Protein AF-A0A1F6W122-F1 (afdb_monomer)

Secondary structure (DSSP, 8-state):
-PPP----PPP-----------HHHHHHHHHHHHHHHHHHHHHHHHHHHHHHHHHHHHHHHHHHHHHHHHHHHHHHHHSSS-SSSTT--SEEEETTEEEE-EEETTEEEEEEEEESTTS-EEEEEEEEEE--SSTT--EEEEEEEEESS--TTS----TT--EEEEEEEE----BTTSGGGT-EEEES---SSS--GGGGSSS-TT-SSTTSTTS-EE-S---SS--EEEEEEEEEEEEEEEEEEE---TTTTS-----TT-B-SSSSEEEEEEEEE-SSSEEEEEEEEE-S--BSEEEEEEEEEEEEEEEEEEEEETTSS--EESEEEEE-

Radius of gyration: 41.48 Å; Cα contacts (8 Å, |Δi|>4): 767; chains: 1; bounding box: 132×43×136 Å

pLDDT: mean 89.75, std 11.58, range [40.78, 98.62]

Structure (mmCIF, N/CA/C/O backbone):
data_AF-A0A1F6W122-F1
#
_entry.id   AF-A0A1F6W122-F1
#
loop_
_atom_site.group_PDB
_atom_site.id
_atom_site.type_symbol
_atom_site.label_atom_id
_atom_site.label_alt_id
_atom_site.label_comp_id
_atom_site.label_asym_id
_atom_site.label_entity_id
_atom_site.label_seq_id
_atom_site.pdbx_PDB_ins_code
_atom_site.Cartn_x
_atom_site.Cartn_y
_atom_site.Cartn_z
_atom_site.occupancy
_atom_site.B_iso_or_equiv
_atom_site.auth_seq_id
_atom_site.auth_comp_id
_atom_site.auth_asym_id
_atom_site.auth_atom_id
_atom_site.pdbx_PDB_model_num
ATOM 1 N N . MET A 1 1 ? -105.677 -24.241 100.451 1.00 47.62 1 MET A N 1
ATOM 2 C CA . MET A 1 1 ? -105.028 -25.015 99.371 1.00 47.62 1 MET A CA 1
ATOM 3 C C . MET A 1 1 ? -103.928 -24.137 98.795 1.00 47.62 1 MET A C 1
ATOM 5 O O . MET A 1 1 ? -104.219 -23.081 98.250 1.00 47.62 1 MET A O 1
ATOM 9 N N . THR A 1 2 ? -102.678 -24.466 99.097 1.00 40.78 2 THR A N 1
ATOM 10 C CA . THR A 1 2 ? -101.510 -23.583 98.971 1.00 40.78 2 THR A CA 1
ATOM 11 C C . THR A 1 2 ? -101.030 -23.551 97.518 1.00 40.78 2 THR A C 1
ATOM 13 O O . THR A 1 2 ? -100.633 -24.585 96.989 1.00 40.78 2 THR A O 1
ATOM 16 N N . MET A 1 3 ? -101.088 -22.393 96.852 1.00 46.81 3 MET A N 1
ATOM 17 C CA . MET A 1 3 ? -100.563 -22.244 95.488 1.00 46.81 3 MET A CA 1
ATOM 18 C C . MET A 1 3 ? -99.035 -22.134 95.511 1.00 46.81 3 MET A C 1
ATOM 20 O O . MET A 1 3 ? -98.476 -21.177 96.046 1.00 46.81 3 MET A O 1
ATOM 24 N N . ILE A 1 4 ? -98.367 -23.110 94.898 1.00 51.72 4 ILE A N 1
ATOM 25 C CA . ILE A 1 4 ? -96.928 -23.092 94.626 1.00 51.72 4 ILE A CA 1
ATOM 26 C C . ILE A 1 4 ? -96.680 -22.173 93.426 1.00 51.72 4 ILE A C 1
ATOM 28 O O . ILE A 1 4 ? -97.220 -22.387 92.342 1.00 51.72 4 ILE A O 1
ATOM 32 N N . LYS A 1 5 ? -95.849 -21.146 93.616 1.00 57.91 5 LYS A N 1
ATOM 33 C CA . LYS A 1 5 ? -95.445 -20.209 92.562 1.00 57.91 5 LYS A CA 1
A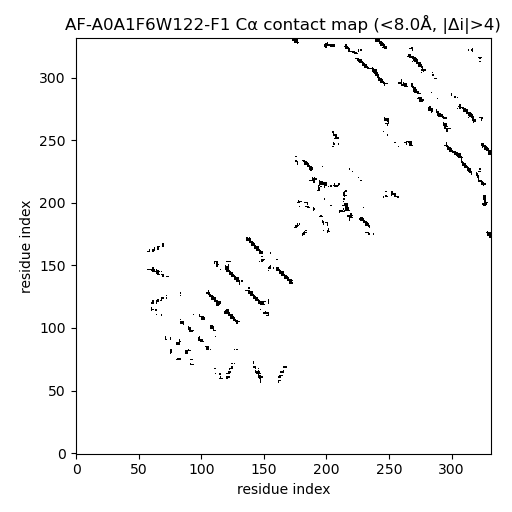TOM 34 C C . LYS A 1 5 ? -94.137 -20.704 91.937 1.00 57.91 5 LYS A C 1
ATOM 36 O O . LYS A 1 5 ? -93.088 -20.628 92.570 1.00 57.91 5 LYS A O 1
ATOM 41 N N . ILE A 1 6 ? -94.192 -21.217 90.709 1.00 61.56 6 ILE A N 1
ATOM 42 C CA . ILE A 1 6 ? -92.999 -21.621 89.948 1.00 61.56 6 ILE A CA 1
ATOM 43 C C . ILE A 1 6 ? -92.514 -20.413 89.139 1.00 61.56 6 ILE A C 1
ATOM 45 O O . ILE A 1 6 ? -93.217 -19.933 88.254 1.00 61.56 6 ILE A O 1
ATOM 49 N N . ASN A 1 7 ? -91.313 -19.916 89.442 1.00 58.38 7 ASN A N 1
ATOM 50 C CA . ASN A 1 7 ? -90.634 -18.892 88.644 1.00 58.38 7 ASN A CA 1
ATOM 51 C C . ASN A 1 7 ? -89.695 -19.573 87.642 1.00 58.38 7 ASN A C 1
ATOM 53 O O . ASN A 1 7 ? -88.673 -20.137 88.027 1.00 58.38 7 ASN A O 1
ATOM 57 N N . LEU A 1 8 ? -90.034 -19.508 86.355 1.00 61.16 8 LEU A N 1
ATOM 58 C CA . LEU A 1 8 ? -89.174 -19.979 85.269 1.00 61.16 8 LEU A CA 1
ATOM 59 C C . LEU A 1 8 ? -88.152 -18.892 84.918 1.00 61.16 8 LEU A C 1
ATOM 61 O O . LEU A 1 8 ? -88.518 -17.825 84.425 1.00 61.16 8 LEU A O 1
ATOM 65 N N . GLN A 1 9 ? -86.864 -19.162 85.139 1.00 60.91 9 GLN A N 1
ATOM 66 C CA . GLN A 1 9 ? -85.797 -18.311 84.612 1.00 60.91 9 GLN A CA 1
ATOM 67 C C . GLN A 1 9 ? -85.554 -18.639 83.134 1.00 60.91 9 GLN A C 1
ATOM 69 O O . GLN A 1 9 ? -85.310 -19.788 82.773 1.00 60.91 9 GLN A O 1
ATOM 74 N N . LYS A 1 10 ? -85.627 -17.626 82.262 1.00 60.06 10 LYS A N 1
ATOM 75 C CA . LYS A 1 10 ? -85.253 -17.771 80.849 1.00 60.06 10 LYS A CA 1
ATOM 76 C C . LYS A 1 10 ? -83.733 -17.919 80.742 1.00 60.06 10 LYS A C 1
ATOM 78 O O . LYS A 1 10 ? -83.004 -17.000 81.110 1.00 60.06 10 LYS A O 1
ATOM 83 N N . ASN A 1 11 ? -83.262 -19.032 80.182 1.00 60.88 11 ASN A N 1
ATOM 84 C CA . ASN A 1 11 ? -81.859 -19.180 79.793 1.00 60.88 11 ASN A CA 1
ATOM 85 C C . ASN A 1 11 ? -81.498 -18.146 78.716 1.00 60.88 11 ASN A C 1
ATOM 87 O O . ASN A 1 11 ? -82.188 -18.027 77.701 1.00 60.88 11 ASN A O 1
ATOM 91 N N . LYS A 1 12 ? -80.401 -17.408 78.923 1.00 60.66 12 LYS A N 1
ATOM 92 C CA . LYS A 1 12 ? -79.804 -16.562 77.883 1.00 60.66 12 LYS A CA 1
ATOM 93 C C . LYS A 1 12 ? -79.212 -17.462 76.799 1.00 60.66 12 LYS A C 1
ATOM 95 O O . LYS A 1 12 ? -78.244 -18.176 77.044 1.00 60.66 12 LYS A O 1
ATOM 100 N N . VAL A 1 13 ? -79.780 -17.404 75.598 1.00 61.00 13 VAL A N 1
ATOM 101 C CA . VAL A 1 13 ? -79.160 -17.959 74.391 1.00 61.00 13 VAL A CA 1
ATOM 102 C C . VAL A 1 13 ? -78.079 -16.978 73.945 1.00 61.00 13 VAL A C 1
ATOM 104 O O . VAL A 1 13 ? -78.383 -15.858 73.537 1.00 61.00 13 VAL A O 1
ATOM 107 N N . TYR A 1 14 ? -76.813 -17.376 74.058 1.00 61.06 14 TYR A N 1
ATOM 108 C CA . TYR A 1 14 ? -75.701 -16.635 73.468 1.00 61.06 14 TYR A CA 1
ATOM 109 C C . TYR A 1 14 ? -75.660 -16.953 71.967 1.00 61.06 14 TYR A C 1
ATOM 111 O O . TYR A 1 14 ? -75.586 -18.134 71.617 1.00 61.06 14 TYR A O 1
ATOM 119 N N . PRO A 1 15 ? -75.734 -15.957 71.065 1.00 58.06 15 PRO A N 1
ATOM 120 C CA . PRO A 1 15 ? -75.651 -16.223 69.637 1.00 58.06 15 PRO A CA 1
ATOM 121 C C . PRO A 1 15 ? -74.268 -16.794 69.321 1.00 58.06 15 PRO A C 1
ATOM 123 O O . PRO A 1 15 ? -73.243 -16.170 69.605 1.00 58.06 15 PRO A O 1
ATOM 126 N N . ASN A 1 16 ? -74.248 -17.997 68.749 1.00 57.47 16 ASN A N 1
ATOM 127 C CA . ASN A 1 16 ? -73.029 -18.618 68.261 1.00 57.47 16 ASN A CA 1
ATOM 128 C C . ASN A 1 16 ? -72.487 -17.743 67.123 1.00 57.47 16 ASN A C 1
ATOM 130 O O . ASN A 1 16 ? -73.129 -17.588 66.083 1.00 57.47 16 ASN A O 1
ATOM 134 N N . ARG A 1 17 ? -71.343 -17.095 67.352 1.00 58.94 17 ARG A N 1
ATOM 135 C CA . ARG A 1 17 ? -70.679 -16.261 66.349 1.00 58.94 17 ARG A CA 1
ATOM 136 C C . ARG A 1 17 ? -70.110 -17.222 65.307 1.00 58.94 17 ARG A C 1
ATOM 138 O O . ARG A 1 17 ? -69.019 -17.746 65.499 1.00 58.94 17 ARG A O 1
ATOM 145 N N . GLU A 1 18 ? -70.861 -17.500 64.239 1.00 59.69 18 GLU A N 1
ATOM 146 C CA . GLU A 1 18 ? -70.343 -18.290 63.120 1.00 59.69 18 GLU A CA 1
ATOM 147 C C . GLU A 1 18 ? -69.013 -17.681 62.659 1.00 59.69 18 GLU A C 1
ATOM 149 O O . GLU A 1 18 ? -68.948 -16.532 62.210 1.00 59.69 18 GLU A O 1
ATOM 154 N N . ALA A 1 19 ? -67.934 -18.447 62.804 1.00 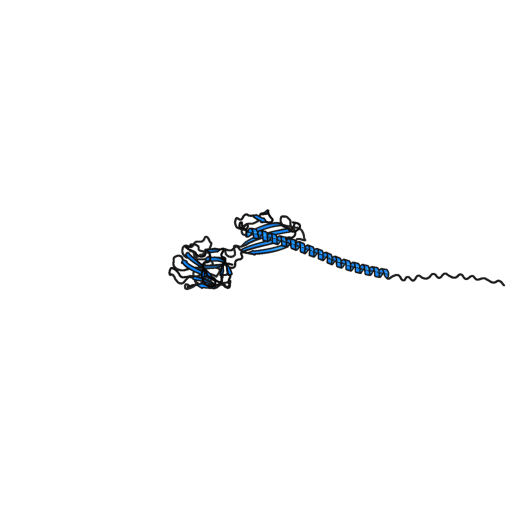60.72 19 ALA A N 1
ATOM 155 C CA . ALA A 1 19 ? -66.591 -18.060 62.410 1.00 60.72 19 ALA A CA 1
ATOM 156 C C . ALA A 1 19 ? -66.459 -18.079 60.876 1.00 60.72 19 ALA A C 1
ATOM 158 O O . ALA A 1 19 ? -65.797 -18.933 60.298 1.00 60.72 19 ALA A O 1
ATOM 159 N N . ARG A 1 20 ? -67.095 -17.127 60.184 1.00 62.31 20 ARG A N 1
ATOM 160 C CA . ARG A 1 20 ? -66.932 -16.913 58.737 1.00 62.31 20 ARG A CA 1
ATOM 161 C C . ARG A 1 20 ? -65.898 -15.828 58.449 1.00 62.31 20 ARG A C 1
ATOM 163 O O . ARG A 1 20 ? -66.253 -14.761 57.958 1.00 62.31 20 ARG A O 1
ATOM 170 N N . ARG A 1 21 ? -64.621 -16.057 58.771 1.00 61.94 21 ARG A N 1
ATOM 171 C CA . ARG A 1 21 ? -63.506 -15.161 58.385 1.00 61.94 21 ARG A CA 1
ATOM 172 C C . ARG A 1 21 ? -62.201 -15.948 58.212 1.00 61.94 21 ARG A C 1
ATOM 174 O O . ARG A 1 21 ? -61.373 -15.958 59.111 1.00 61.94 21 ARG A O 1
ATOM 181 N N . GLY A 1 22 ? -62.034 -16.615 57.064 1.00 67.31 22 GLY A N 1
ATOM 182 C CA . GLY A 1 22 ? -60.819 -17.388 56.742 1.00 67.31 22 GLY A CA 1
ATOM 183 C C . GLY A 1 22 ? -60.174 -17.103 55.376 1.00 67.31 22 GLY A C 1
ATOM 184 O O . GLY A 1 22 ? -59.020 -17.456 55.176 1.00 67.31 22 GLY A O 1
ATOM 185 N N . PHE A 1 23 ? -60.861 -16.440 54.436 1.00 78.25 23 PHE A N 1
ATOM 186 C CA . PHE A 1 23 ? -60.352 -16.283 53.059 1.00 78.25 23 PHE A CA 1
ATOM 187 C C . PHE A 1 23 ? -59.431 -15.065 52.852 1.00 78.25 23 PHE A C 1
ATOM 189 O O . PHE A 1 23 ? -58.627 -15.051 51.924 1.00 78.25 23 PHE A O 1
ATOM 196 N N . VAL A 1 24 ? -59.526 -14.049 53.720 1.00 86.19 24 VAL A N 1
ATOM 197 C CA . VAL A 1 24 ? -58.774 -12.783 53.592 1.00 86.19 24 VAL A CA 1
ATOM 198 C C . VAL A 1 24 ? -57.264 -13.021 53.634 1.00 86.19 24 VAL A C 1
ATOM 200 O O . VAL A 1 24 ? -56.521 -12.402 52.879 1.00 86.19 24 VAL A O 1
ATOM 203 N N . LEU A 1 25 ? -56.815 -13.956 54.474 1.00 86.00 25 LEU A N 1
ATOM 204 C CA . LEU A 1 25 ? -55.399 -14.285 54.622 1.00 86.00 25 LEU A CA 1
ATOM 205 C C . LEU A 1 25 ? -54.845 -14.972 53.365 1.00 86.00 25 LEU A C 1
ATOM 207 O O . LEU A 1 25 ? -53.744 -14.656 52.931 1.00 86.00 25 LEU A O 1
ATOM 211 N N . LEU A 1 26 ? -55.635 -15.844 52.731 1.00 86.69 26 LEU A N 1
ATOM 212 C CA . LEU A 1 26 ? -55.240 -16.529 51.500 1.00 86.69 26 LEU A CA 1
ATOM 213 C C . LEU A 1 26 ? -55.146 -15.544 50.325 1.00 86.69 26 LEU A C 1
ATOM 215 O O . LEU A 1 26 ? -54.156 -15.554 49.600 1.00 86.69 26 LEU A O 1
ATOM 219 N N . PHE A 1 27 ? -56.110 -14.626 50.200 1.00 90.62 27 PHE A N 1
ATOM 220 C CA . PHE A 1 27 ? -56.084 -13.583 49.171 1.00 90.62 27 PHE A CA 1
ATOM 221 C C . PHE A 1 27 ? -54.903 -12.618 49.351 1.00 90.62 27 PHE A C 1
ATOM 223 O O . PHE A 1 27 ? -54.193 -12.322 48.389 1.00 90.62 27 PHE A O 1
ATOM 230 N N . ALA A 1 28 ? -54.635 -12.193 50.592 1.00 92.31 28 ALA A N 1
ATOM 231 C CA . ALA A 1 28 ? -53.489 -11.347 50.912 1.00 92.31 28 ALA A CA 1
ATOM 232 C C . ALA A 1 28 ? -52.164 -12.012 50.506 1.00 92.31 28 ALA A C 1
ATOM 234 O O . ALA A 1 28 ? -51.359 -11.390 49.819 1.00 92.31 28 ALA A O 1
ATOM 235 N N . VAL A 1 29 ? -51.975 -13.294 50.839 1.00 93.81 29 VAL A N 1
ATOM 236 C CA . VAL A 1 29 ? -50.763 -14.043 50.469 1.00 93.81 29 VAL A CA 1
ATOM 237 C C . VAL A 1 29 ? -50.624 -14.179 48.951 1.00 93.81 29 VAL A C 1
ATOM 239 O O . VAL A 1 29 ? -49.528 -13.980 48.429 1.00 93.81 29 VAL A O 1
ATOM 242 N N . THR A 1 30 ? -51.713 -14.458 48.224 1.00 96.00 30 THR A N 1
ATOM 243 C CA . THR A 1 30 ? -51.661 -14.567 46.754 1.00 96.00 30 THR A CA 1
ATOM 244 C C . THR A 1 30 ? -51.347 -13.241 46.068 1.00 96.00 30 THR A C 1
ATOM 246 O O . THR A 1 30 ? -50.593 -13.212 45.102 1.00 96.00 30 THR A O 1
ATOM 249 N N . ILE A 1 31 ? -51.877 -12.124 46.572 1.00 96.50 31 ILE A N 1
ATOM 250 C CA . ILE A 1 31 ? -51.563 -10.809 46.009 1.00 96.50 31 ILE A CA 1
ATOM 251 C C . ILE A 1 31 ? -50.109 -10.449 46.300 1.00 96.50 31 ILE A C 1
ATOM 253 O O . ILE A 1 31 ? -49.399 -10.015 45.396 1.00 96.50 31 ILE A O 1
ATOM 257 N N . SER A 1 32 ? -49.639 -10.668 47.530 1.00 96.88 32 SER A N 1
ATOM 258 C CA . SER A 1 32 ? -48.244 -10.411 47.884 1.00 96.88 32 SER A CA 1
ATOM 259 C C . SER A 1 32 ? -47.272 -11.246 47.047 1.00 96.88 32 SER A C 1
ATOM 261 O O . SER A 1 32 ? -46.245 -10.715 46.627 1.00 96.88 32 SER A O 1
ATOM 263 N N . SER A 1 33 ? -47.589 -12.512 46.747 1.00 97.38 33 SER A N 1
ATOM 264 C CA . SER A 1 33 ? -46.725 -13.352 45.908 1.00 97.38 33 SER A CA 1
ATOM 265 C C . SER A 1 33 ? -46.701 -12.903 44.445 1.00 97.38 33 SER A C 1
ATOM 267 O O . SER A 1 33 ? -45.626 -12.859 43.849 1.00 97.38 33 SER A O 1
ATOM 269 N N . ILE A 1 34 ? -47.846 -12.502 43.878 1.00 97.25 34 ILE A N 1
ATOM 270 C CA . ILE A 1 34 ? -47.922 -11.963 42.509 1.00 97.25 34 ILE A CA 1
ATOM 271 C C . ILE A 1 34 ? -47.144 -10.647 42.409 1.00 97.25 34 ILE A C 1
ATOM 273 O O . ILE A 1 34 ? -46.343 -10.476 41.492 1.00 97.25 34 ILE A O 1
ATOM 277 N N . ILE A 1 35 ? -47.332 -9.735 43.367 1.00 97.75 35 ILE A N 1
ATOM 278 C CA . ILE A 1 35 ? -46.613 -8.453 43.393 1.00 97.75 35 ILE A CA 1
ATOM 279 C C . ILE A 1 35 ? -45.106 -8.688 43.508 1.00 97.75 35 ILE A C 1
ATOM 281 O O . ILE A 1 35 ? -44.338 -8.059 42.781 1.00 97.75 35 ILE A O 1
ATOM 285 N N . LEU A 1 36 ? -44.672 -9.614 44.368 1.00 97.69 36 LEU A N 1
ATOM 286 C CA . LEU A 1 36 ? -43.259 -9.964 44.496 1.00 97.69 36 LEU A CA 1
ATOM 287 C C . LEU A 1 36 ? -42.698 -10.532 43.185 1.00 97.69 36 LEU A C 1
ATOM 289 O O . LEU A 1 36 ? -41.631 -10.106 42.753 1.00 97.69 36 LEU A O 1
ATOM 293 N N . ALA A 1 37 ? -43.424 -11.438 42.523 1.00 97.50 37 ALA A N 1
ATOM 294 C CA . ALA A 1 37 ? -42.998 -12.016 41.250 1.00 97.50 37 ALA A CA 1
ATOM 295 C C . ALA A 1 37 ? -42.851 -10.952 40.149 1.00 97.50 37 ALA A C 1
ATOM 297 O O . ALA A 1 37 ? -41.841 -10.934 39.447 1.00 97.50 37 ALA A O 1
ATOM 298 N N . ILE A 1 38 ? -43.811 -10.026 40.039 1.00 97.88 38 ILE A N 1
ATOM 299 C CA . ILE A 1 38 ? -43.741 -8.912 39.080 1.00 97.88 38 ILE A CA 1
ATOM 300 C C . ILE A 1 38 ? -42.557 -8.000 39.413 1.00 97.88 38 ILE A C 1
ATOM 302 O O . ILE A 1 38 ? -41.791 -7.635 38.525 1.00 97.88 38 ILE A O 1
ATOM 306 N N . THR A 1 39 ? -42.371 -7.670 40.692 1.00 97.69 39 THR A N 1
ATOM 307 C CA . THR A 1 39 ? -41.293 -6.776 41.137 1.00 97.69 39 THR A CA 1
ATOM 308 C C . THR A 1 39 ? -39.920 -7.373 40.832 1.00 97.69 39 THR A C 1
ATOM 310 O O . THR A 1 39 ? -39.055 -6.680 40.298 1.00 97.69 39 THR A O 1
ATOM 313 N N . LEU A 1 40 ? -39.722 -8.666 41.108 1.00 97.38 40 LEU A N 1
ATOM 314 C CA . LEU A 1 40 ? -38.483 -9.377 40.783 1.00 97.38 40 LEU A CA 1
ATOM 315 C C . LEU A 1 40 ? -38.248 -9.438 39.270 1.00 97.38 40 LEU A C 1
ATOM 317 O O . LEU A 1 40 ? -37.131 -9.191 38.822 1.00 97.38 40 LEU A O 1
ATOM 321 N N . GLY A 1 41 ? -39.301 -9.689 38.487 1.00 98.12 41 GLY A N 1
ATOM 322 C CA . GLY A 1 41 ? -39.222 -9.695 37.026 1.00 98.12 41 GLY A CA 1
ATOM 323 C C . GLY A 1 41 ? -38.801 -8.341 36.449 1.00 98.12 41 GLY A C 1
ATOM 324 O O . GLY A 1 41 ? -37.877 -8.277 35.644 1.00 98.12 41 GLY A O 1
ATOM 325 N N . VAL A 1 42 ? -39.422 -7.246 36.902 1.00 97.25 42 VAL A N 1
ATOM 326 C CA . VAL A 1 42 ? -39.068 -5.883 36.462 1.00 97.25 42 VAL A CA 1
ATOM 327 C C . VAL A 1 42 ? -37.652 -5.504 36.906 1.00 97.25 42 VAL A C 1
ATOM 329 O O . VAL A 1 42 ? -36.912 -4.901 36.133 1.00 97.25 42 VAL A O 1
ATOM 332 N N . THR A 1 43 ? -37.243 -5.894 38.117 1.00 97.81 43 THR A N 1
ATOM 333 C CA . THR A 1 43 ? -35.892 -5.605 38.630 1.00 97.81 43 THR A CA 1
ATOM 334 C C . THR A 1 43 ? -34.810 -6.308 37.806 1.00 97.81 43 THR A C 1
ATOM 336 O O . THR A 1 43 ? -33.795 -5.694 37.491 1.00 97.81 43 THR A O 1
ATOM 339 N N . ASP A 1 44 ? -35.023 -7.566 37.408 1.00 97.19 44 ASP A N 1
ATOM 340 C CA . ASP A 1 44 ? -34.069 -8.305 36.569 1.00 97.19 44 ASP A CA 1
ATOM 341 C C . ASP A 1 44 ? -33.912 -7.676 35.175 1.00 97.19 44 ASP A C 1
ATOM 343 O O . ASP A 1 44 ? -32.793 -7.523 34.681 1.00 97.19 44 ASP A O 1
ATOM 347 N N . ILE A 1 45 ? -35.019 -7.237 34.564 1.00 96.62 45 ILE A N 1
ATOM 348 C CA . ILE A 1 45 ? -34.988 -6.519 33.281 1.00 96.62 45 ILE A CA 1
ATOM 349 C C . ILE A 1 45 ? -34.203 -5.208 33.425 1.00 96.62 45 ILE A C 1
ATOM 351 O O . ILE A 1 45 ? -33.276 -4.967 32.653 1.00 96.62 45 ILE A O 1
ATOM 355 N N . ALA A 1 46 ? -34.498 -4.407 34.452 1.00 96.81 46 ALA A N 1
ATOM 356 C CA . ALA A 1 46 ? -33.821 -3.132 34.684 1.00 96.81 46 ALA A CA 1
ATOM 357 C C . ALA A 1 46 ? -32.307 -3.296 34.927 1.00 96.81 46 ALA A C 1
ATOM 359 O O . ALA A 1 46 ? -31.499 -2.533 34.398 1.00 96.81 46 ALA A O 1
ATOM 360 N N . LEU A 1 47 ? -31.893 -4.318 35.687 1.00 95.31 47 LEU A N 1
ATOM 361 C CA . LEU A 1 47 ? -30.470 -4.611 35.903 1.00 95.31 47 LEU A CA 1
ATOM 362 C C . LEU A 1 47 ? -29.759 -4.987 34.597 1.00 95.31 47 LEU A C 1
ATOM 364 O O . LEU A 1 47 ? -28.632 -4.549 34.353 1.00 95.31 47 LEU A O 1
ATOM 368 N N . LYS A 1 48 ? -30.416 -5.770 33.735 1.00 95.81 48 LYS A N 1
ATOM 369 C CA . LYS A 1 48 ? -29.883 -6.111 32.409 1.00 95.81 48 LYS A CA 1
ATOM 370 C C . LYS A 1 48 ? -29.747 -4.874 31.525 1.00 95.81 48 LYS A C 1
ATOM 372 O O . LYS A 1 48 ? -28.708 -4.712 30.890 1.00 95.81 48 LYS A O 1
ATOM 377 N N . GLU A 1 49 ? -30.734 -3.984 31.524 1.00 95.75 49 GLU A N 1
ATOM 378 C CA . GLU A 1 49 ? -30.685 -2.726 30.766 1.00 95.75 49 GLU A CA 1
ATOM 379 C C . GLU A 1 49 ? -29.510 -1.835 31.193 1.00 95.75 49 GLU A C 1
ATOM 381 O O . GLU A 1 49 ? -28.763 -1.355 30.338 1.00 95.75 49 GLU A O 1
ATOM 386 N N . ILE A 1 50 ? -29.272 -1.677 32.500 1.00 93.69 50 ILE A N 1
ATOM 387 C CA . ILE A 1 50 ? -28.133 -0.901 33.025 1.00 93.69 50 ILE A CA 1
ATOM 388 C C . ILE A 1 50 ? -26.797 -1.513 32.585 1.00 93.69 50 ILE A C 1
ATOM 390 O O . ILE A 1 50 ? -25.884 -0.794 32.162 1.00 93.69 50 ILE A O 1
ATOM 394 N N . ASN A 1 51 ? -26.680 -2.841 32.641 1.00 91.25 51 ASN A N 1
ATOM 395 C CA . ASN A 1 51 ? -25.470 -3.539 32.209 1.00 91.25 51 ASN A CA 1
ATOM 396 C C . ASN A 1 51 ? -25.221 -3.366 30.705 1.00 91.25 51 ASN A C 1
ATOM 398 O O . ASN A 1 51 ? -24.089 -3.083 30.303 1.00 91.25 51 ASN A O 1
ATOM 402 N N . PHE A 1 52 ? -26.264 -3.462 29.873 1.00 91.56 52 PHE A N 1
ATOM 403 C CA . PHE A 1 52 ? -26.147 -3.200 28.436 1.00 91.56 52 PHE A CA 1
ATOM 404 C C . PHE A 1 52 ? -25.775 -1.746 28.146 1.00 91.56 52 PHE A C 1
ATOM 406 O O . PHE A 1 52 ? -24.883 -1.506 27.334 1.00 91.56 52 PHE A O 1
ATOM 413 N N . SER A 1 53 ? -26.379 -0.785 28.849 1.00 93.19 53 SER A N 1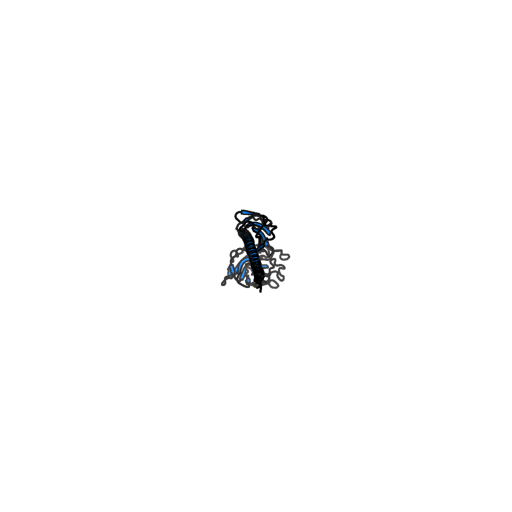
ATOM 414 C CA . SER A 1 53 ? -26.045 0.637 28.710 1.00 93.19 53 SER A CA 1
ATOM 415 C C . SER A 1 53 ? -24.580 0.910 29.062 1.00 93.19 53 SER A C 1
ATOM 417 O O . SER A 1 53 ? -23.873 1.586 28.316 1.00 93.19 53 SER A O 1
ATOM 419 N N . THR A 1 54 ? -24.090 0.338 30.164 1.00 90.94 54 THR A N 1
ATOM 420 C CA . THR A 1 54 ? -22.690 0.493 30.592 1.00 90.94 54 THR A CA 1
ATOM 421 C C . THR A 1 54 ? -21.728 -0.168 29.601 1.00 90.94 54 THR A C 1
ATOM 423 O O . THR A 1 54 ? -20.689 0.394 29.259 1.00 90.94 54 THR A O 1
ATOM 426 N N . SER A 1 55 ? -22.080 -1.347 29.081 1.00 91.00 55 SER A N 1
ATOM 427 C CA . SER A 1 55 ? -21.297 -2.037 28.048 1.00 91.00 55 SER A CA 1
ATOM 428 C C . SER A 1 55 ? -21.231 -1.242 26.737 1.00 91.00 55 SER A C 1
ATOM 430 O O . SER A 1 55 ? -20.167 -1.171 26.115 1.00 91.00 55 SER A O 1
ATOM 432 N N . ALA A 1 56 ? -22.332 -0.592 26.345 1.00 92.81 56 ALA A N 1
ATOM 433 C CA . ALA A 1 56 ? -22.389 0.286 25.179 1.00 92.81 56 ALA A CA 1
ATOM 434 C C . ALA A 1 56 ? -21.517 1.541 25.358 1.00 92.81 56 ALA A C 1
ATOM 436 O O . ALA A 1 56 ? -20.786 1.914 24.443 1.00 92.81 56 ALA A O 1
ATOM 437 N N . GLN A 1 57 ? -21.518 2.150 26.547 1.00 93.31 57 GLN A N 1
ATOM 438 C CA . GLN A 1 57 ? -20.633 3.277 26.850 1.00 93.31 57 GLN A CA 1
ATOM 439 C C . GLN A 1 57 ? -19.155 2.869 26.806 1.00 93.31 57 GLN A C 1
ATOM 441 O O . GLN A 1 57 ? -18.377 3.474 26.074 1.00 93.31 57 GLN A O 1
ATOM 446 N N . ASN A 1 58 ? -18.786 1.789 27.502 1.00 93.56 58 ASN A N 1
ATOM 447 C CA . ASN A 1 58 ? -17.422 1.250 27.489 1.00 93.56 58 ASN A CA 1
ATOM 448 C C . ASN A 1 58 ? -16.959 0.907 26.063 1.00 93.56 58 ASN A C 1
ATOM 450 O O . ASN A 1 58 ? -15.820 1.148 25.677 1.00 93.56 58 ASN A O 1
ATOM 454 N N . THR A 1 59 ? -17.863 0.366 25.251 1.00 95.12 59 THR A N 1
ATOM 455 C CA . THR A 1 59 ? -17.641 0.120 23.826 1.00 95.12 59 THR A CA 1
ATOM 456 C C . THR A 1 59 ? -17.279 1.397 23.064 1.00 95.12 59 THR A C 1
ATOM 458 O O . THR A 1 59 ? -16.339 1.374 22.268 1.00 95.12 59 THR A O 1
ATOM 461 N N . ASN A 1 60 ? -18.011 2.488 23.296 1.00 95.25 60 ASN A N 1
ATOM 462 C CA . ASN A 1 60 ? -17.770 3.763 22.628 1.00 95.25 60 ASN A CA 1
ATOM 463 C C . ASN A 1 60 ? -16.427 4.364 23.047 1.00 95.25 60 ASN A C 1
ATOM 465 O O . ASN A 1 60 ? -15.683 4.813 22.182 1.00 95.25 60 ASN A O 1
ATOM 469 N N . ASP A 1 61 ? -16.080 4.298 24.334 1.00 96.06 61 ASP A N 1
ATOM 470 C CA . ASP A 1 61 ? -14.783 4.765 24.836 1.00 96.06 61 ASP A CA 1
ATOM 471 C C . ASP A 1 61 ? -13.611 3.975 24.220 1.00 96.06 61 ASP A C 1
ATOM 473 O O . ASP A 1 61 ? -12.626 4.562 23.770 1.00 96.06 61 ASP A O 1
ATOM 477 N N . ALA A 1 62 ? -13.729 2.644 24.124 1.00 96.88 62 ALA A N 1
ATOM 478 C CA . ALA A 1 62 ? -12.720 1.803 23.473 1.00 96.88 62 ALA A CA 1
ATOM 479 C C . ALA A 1 62 ? -12.587 2.108 21.971 1.00 96.88 62 ALA A C 1
ATOM 481 O O . ALA A 1 62 ? -11.476 2.165 21.446 1.00 96.88 62 ALA A O 1
ATOM 482 N N . PHE A 1 63 ? -13.709 2.320 21.275 1.00 97.12 63 PHE A N 1
ATOM 483 C CA . PHE A 1 63 ? -13.708 2.668 19.854 1.00 97.12 63 PHE A CA 1
ATOM 484 C C . PHE A 1 63 ? -13.099 4.052 19.608 1.00 97.12 63 PHE A C 1
ATOM 486 O O . PHE A 1 63 ? -12.237 4.193 18.747 1.00 97.12 63 PHE A O 1
ATOM 493 N N . PHE A 1 64 ? -13.486 5.048 20.409 1.00 96.44 64 PHE A N 1
ATOM 494 C CA . PHE A 1 64 ? -12.915 6.393 20.377 1.00 96.44 64 PHE A CA 1
ATOM 495 C C . PHE A 1 64 ? -11.399 6.373 20.609 1.00 96.44 64 PHE A C 1
ATOM 497 O O . PHE A 1 64 ? -10.650 7.060 19.912 1.00 96.44 64 PHE A O 1
ATOM 504 N N . ALA A 1 65 ? -10.933 5.554 21.558 1.00 97.19 65 ALA A N 1
ATOM 505 C CA . ALA A 1 65 ? -9.509 5.385 21.799 1.00 97.19 65 ALA A CA 1
ATOM 506 C C . ALA A 1 65 ? -8.789 4.791 20.578 1.00 97.19 65 ALA A C 1
ATOM 508 O O . ALA A 1 65 ? -7.747 5.308 20.169 1.00 97.19 65 ALA A O 1
ATOM 509 N N . ALA A 1 66 ? -9.359 3.744 19.970 1.00 97.81 66 ALA A N 1
ATOM 510 C CA . ALA A 1 66 ? -8.797 3.117 18.777 1.00 97.81 66 ALA A CA 1
ATOM 511 C C . ALA A 1 66 ? -8.683 4.119 17.615 1.00 97.81 66 ALA A C 1
ATOM 513 O O . ALA A 1 66 ? -7.622 4.223 16.998 1.00 97.81 66 ALA A O 1
ATOM 514 N N . ASP A 1 67 ? -9.749 4.879 17.366 1.00 97.00 67 ASP A N 1
ATOM 515 C CA . ASP A 1 67 ? -9.836 5.884 16.303 1.00 97.00 67 ASP A CA 1
ATOM 516 C C . ASP A 1 67 ? -8.792 6.991 16.491 1.00 97.00 67 ASP A C 1
ATOM 518 O O . ASP A 1 67 ? -7.953 7.223 15.623 1.00 97.00 67 ASP A O 1
ATOM 522 N N . THR A 1 68 ? -8.722 7.558 17.699 1.00 95.69 68 THR A N 1
ATOM 523 C CA . THR A 1 68 ? -7.709 8.563 18.065 1.00 95.69 68 THR A CA 1
ATOM 524 C C . THR A 1 68 ? -6.280 8.050 17.839 1.00 95.69 68 THR A C 1
ATOM 526 O O . THR A 1 68 ? -5.411 8.789 17.368 1.00 95.69 68 THR A O 1
ATOM 529 N N . GLY A 1 69 ? -6.018 6.779 18.165 1.00 96.50 69 GLY A N 1
ATOM 530 C CA . GLY A 1 69 ? -4.719 6.146 17.935 1.00 96.50 69 GLY A CA 1
ATOM 531 C C . GLY A 1 69 ? -4.363 6.017 16.449 1.00 96.50 69 GLY A C 1
ATOM 532 O O . GLY A 1 69 ? -3.223 6.303 16.073 1.00 96.50 69 GLY A O 1
ATOM 533 N N . ILE A 1 70 ? -5.329 5.638 15.601 1.00 96.00 70 ILE A N 1
ATOM 534 C CA . ILE A 1 70 ? -5.136 5.585 14.142 1.00 96.00 70 ILE A CA 1
ATOM 535 C C . ILE A 1 70 ? -4.861 6.967 13.584 1.00 96.00 70 ILE A C 1
ATOM 537 O O . ILE A 1 70 ? -3.883 7.127 12.858 1.00 96.00 70 ILE A O 1
ATOM 541 N N . GLU A 1 71 ? -5.688 7.951 13.927 1.00 94.94 71 GLU A N 1
ATOM 542 C CA . GLU A 1 71 ? -5.550 9.308 13.404 1.00 94.94 71 GLU A CA 1
ATOM 543 C C . GLU A 1 71 ? -4.193 9.904 13.776 1.00 94.94 71 GLU A C 1
ATOM 545 O O . GLU A 1 71 ? -3.517 10.488 12.926 1.00 94.94 71 GLU A O 1
ATOM 550 N N . CYS A 1 72 ? -3.715 9.673 15.007 1.00 95.00 72 CYS A N 1
ATOM 551 C CA . CYS A 1 72 ? -2.378 10.134 15.358 1.00 95.00 72 CYS A CA 1
ATOM 552 C C . CYS A 1 72 ? -1.285 9.476 14.501 1.00 95.00 72 CYS A C 1
ATOM 554 O O . CYS A 1 72 ? -0.395 10.168 13.995 1.00 95.00 72 CYS A O 1
ATOM 556 N N . ALA A 1 73 ? -1.337 8.156 14.309 1.00 95.25 73 ALA A N 1
ATOM 557 C CA . ALA A 1 73 ? -0.364 7.477 13.458 1.00 95.25 73 ALA A CA 1
ATOM 558 C C . ALA A 1 73 ? -0.449 7.956 11.998 1.00 95.25 73 ALA A C 1
ATOM 560 O O . ALA A 1 73 ? 0.578 8.219 11.378 1.00 95.25 73 ALA A O 1
ATOM 561 N N . LEU A 1 74 ? -1.657 8.129 11.461 1.00 93.19 74 LEU A N 1
ATOM 562 C CA . LEU A 1 74 ? -1.874 8.546 10.080 1.00 93.19 74 LEU A CA 1
ATOM 563 C C . LEU A 1 74 ? -1.324 9.951 9.816 1.00 93.19 74 LEU A C 1
ATOM 565 O O . LEU A 1 74 ? -0.600 10.156 8.840 1.00 93.19 74 LEU A O 1
ATOM 569 N N . VAL A 1 75 ? -1.612 10.908 10.702 1.00 92.06 75 VAL A N 1
ATOM 570 C CA . VAL A 1 75 ? -1.105 12.283 10.586 1.00 92.06 75 VAL A CA 1
ATOM 571 C C . VAL A 1 75 ? 0.421 12.307 10.649 1.00 92.06 75 VAL A C 1
ATOM 573 O O . VAL A 1 75 ? 1.054 12.961 9.823 1.00 92.06 75 VAL A O 1
ATOM 576 N N . ASN A 1 76 ? 1.030 11.562 11.575 1.00 92.88 76 ASN A N 1
ATOM 577 C CA . ASN A 1 76 ? 2.489 11.534 11.706 1.00 92.88 76 ASN A CA 1
ATOM 578 C C . ASN A 1 76 ? 3.178 10.790 10.550 1.00 92.88 76 ASN A C 1
ATOM 580 O O . ASN A 1 76 ? 4.324 11.101 10.236 1.00 92.88 76 ASN A O 1
ATOM 584 N N . ASP A 1 77 ? 2.491 9.869 9.870 1.00 89.75 77 ASP A N 1
ATOM 585 C CA . ASP A 1 77 ? 3.009 9.236 8.654 1.00 89.75 77 ASP A CA 1
ATOM 586 C C . ASP A 1 77 ? 2.885 10.120 7.404 1.00 89.75 77 ASP A C 1
ATOM 588 O O . ASP A 1 77 ? 3.750 10.095 6.530 1.00 89.75 77 ASP A O 1
ATOM 592 N N . LYS A 1 78 ? 1.797 10.891 7.293 1.00 85.38 78 LYS A N 1
ATOM 593 C CA . LYS A 1 78 ? 1.507 11.735 6.120 1.00 85.38 78 LYS A CA 1
ATOM 594 C C . LYS A 1 78 ? 2.035 13.162 6.228 1.00 85.38 78 LYS A C 1
ATOM 596 O O . LYS A 1 78 ? 1.991 13.893 5.241 1.00 85.38 78 LYS A O 1
ATOM 601 N N . SER A 1 79 ? 2.521 13.569 7.397 1.00 83.19 79 SER A N 1
ATOM 602 C CA . SER A 1 79 ? 3.141 14.880 7.576 1.00 83.19 79 SER A CA 1
ATOM 603 C C . SER A 1 79 ? 4.460 15.001 6.800 1.00 83.19 79 SER A C 1
ATOM 605 O O . SER A 1 79 ? 5.102 14.010 6.451 1.00 83.19 79 SER A O 1
ATOM 607 N N . THR A 1 80 ? 4.895 16.238 6.554 1.00 72.31 80 THR A N 1
ATOM 608 C CA . THR A 1 80 ? 6.188 16.539 5.914 1.00 72.31 80 THR A CA 1
ATOM 609 C C . THR A 1 80 ? 7.387 16.002 6.703 1.00 72.31 80 THR A C 1
ATOM 611 O O . THR A 1 80 ? 8.433 15.735 6.116 1.00 72.31 80 THR A O 1
ATOM 614 N N . SER A 1 81 ? 7.224 15.795 8.011 1.00 75.69 81 SER A N 1
ATOM 615 C CA . SER A 1 81 ? 8.204 15.183 8.907 1.00 75.69 81 SER A CA 1
ATOM 616 C C . SER A 1 81 ? 7.741 13.777 9.290 1.00 75.69 81 SER A C 1
ATOM 618 O O . SER A 1 81 ? 7.335 13.546 10.425 1.00 75.69 81 SER A O 1
ATOM 620 N N . ASN A 1 82 ? 7.771 12.842 8.335 1.00 81.81 82 ASN A N 1
ATOM 621 C CA . ASN A 1 82 ? 7.302 11.473 8.559 1.00 81.81 82 ASN A CA 1
ATOM 622 C C . ASN A 1 82 ? 8.077 10.794 9.713 1.00 81.81 82 ASN A C 1
ATOM 624 O O . ASN A 1 82 ? 9.295 10.608 9.630 1.00 81.81 82 ASN A O 1
ATOM 628 N N . SER A 1 83 ? 7.382 10.403 10.783 1.00 87.06 83 SER A N 1
ATOM 629 C CA . SER A 1 83 ? 7.992 9.703 11.927 1.00 87.06 83 SER A CA 1
ATOM 630 C C . SER A 1 83 ? 8.273 8.217 11.657 1.00 87.06 83 SER A C 1
ATOM 632 O O . SER A 1 83 ? 9.153 7.630 12.287 1.00 87.06 83 SER A O 1
ATOM 634 N N . PHE A 1 84 ? 7.560 7.607 10.710 1.00 88.62 84 PHE A N 1
ATOM 635 C CA . PHE A 1 84 ? 7.585 6.181 10.367 1.00 88.62 84 PHE A CA 1
ATOM 636 C C . PHE A 1 84 ? 8.420 5.902 9.109 1.00 88.62 84 PHE A C 1
ATOM 638 O O . PHE A 1 84 ? 7.981 5.255 8.153 1.00 88.62 84 PHE A O 1
ATOM 645 N N . GLN A 1 85 ? 9.660 6.388 9.123 1.00 85.62 85 GLN A N 1
ATOM 646 C CA . GLN A 1 85 ? 10.663 6.148 8.086 1.00 85.62 85 GLN A CA 1
ATOM 647 C C . GLN A 1 85 ? 12.002 5.725 8.701 1.00 85.62 85 GLN A C 1
ATOM 649 O O . GLN A 1 85 ? 12.230 5.871 9.906 1.00 85.62 85 GLN A O 1
ATOM 654 N N . SER A 1 86 ? 12.907 5.196 7.876 1.00 82.62 86 SER A N 1
ATOM 655 C CA . SER A 1 86 ? 14.276 4.912 8.318 1.00 82.62 86 SER A CA 1
ATOM 656 C C . SER A 1 86 ? 14.968 6.214 8.736 1.00 82.62 86 SER A C 1
ATOM 658 O O . SER A 1 86 ? 15.000 7.166 7.961 1.00 82.62 86 SER A O 1
ATOM 660 N N . GLY A 1 87 ? 15.476 6.279 9.970 1.00 79.12 87 GLY A N 1
ATOM 661 C CA . GLY A 1 87 ? 16.076 7.500 10.526 1.00 79.12 87 GLY A CA 1
ATOM 662 C C . GLY A 1 87 ? 15.082 8.614 10.887 1.00 79.12 87 GLY A C 1
ATOM 663 O O . GLY A 1 87 ? 15.494 9.764 11.009 1.00 79.12 87 GLY A O 1
ATOM 664 N N . GLY A 1 88 ? 13.788 8.300 11.044 1.00 80.62 88 GLY A N 1
ATOM 665 C CA . GLY A 1 88 ? 12.773 9.259 11.493 1.00 80.62 88 GLY A CA 1
ATOM 666 C C . GLY A 1 88 ? 13.025 9.820 12.903 1.00 80.62 88 GLY A C 1
ATOM 667 O O . GLY A 1 88 ? 13.914 9.375 13.627 1.00 80.62 88 GLY A O 1
ATOM 668 N N . SER A 1 89 ? 12.196 10.783 13.318 1.00 79.81 89 SER A N 1
ATOM 669 C CA . SER A 1 89 ? 12.314 11.514 14.596 1.00 79.81 89 SER A CA 1
ATOM 670 C C . SER A 1 89 ? 12.251 10.637 15.857 1.00 79.81 89 SER A C 1
ATOM 672 O O . SER A 1 89 ? 12.597 11.101 16.941 1.00 79.81 89 SER A O 1
ATOM 674 N N . GLY A 1 90 ? 11.771 9.391 15.743 1.00 86.44 90 GLY A N 1
ATOM 675 C CA . GLY A 1 90 ? 11.567 8.479 16.875 1.00 86.44 90 GLY A CA 1
ATOM 676 C C . GLY A 1 90 ? 10.427 8.897 17.810 1.00 86.44 90 GLY A C 1
ATOM 677 O O . GLY A 1 90 ? 10.239 8.289 18.862 1.00 86.44 90 GLY A O 1
ATOM 678 N N . GLN A 1 91 ? 9.660 9.924 17.440 1.00 91.25 91 GLN A N 1
ATOM 679 C CA . GLN A 1 91 ? 8.554 10.469 18.222 1.00 91.25 91 GLN A CA 1
ATOM 680 C C . GLN A 1 91 ? 7.367 10.783 17.312 1.00 91.25 91 GLN A C 1
ATOM 682 O O . GLN A 1 91 ? 7.541 11.155 16.151 1.00 91.25 91 GLN A O 1
ATOM 687 N N . VAL A 1 92 ? 6.159 10.672 17.851 1.00 93.19 92 VAL A N 1
ATOM 688 C CA . VAL A 1 92 ? 4.922 11.133 17.209 1.00 93.19 92 VAL A CA 1
ATOM 689 C C . VAL A 1 92 ? 4.291 12.229 18.046 1.00 93.19 92 VAL A C 1
ATOM 691 O O . VAL A 1 92 ? 4.318 12.172 19.276 1.00 93.19 92 VAL A O 1
ATOM 694 N N . GLN A 1 93 ? 3.719 13.232 17.390 1.00 92.12 93 GLN A N 1
ATOM 695 C CA . GLN A 1 93 ? 2.987 14.292 18.066 1.00 92.12 93 GLN A CA 1
ATOM 696 C C . GLN A 1 93 ? 1.499 13.929 18.098 1.00 92.12 93 GLN A C 1
ATOM 698 O O . GLN A 1 93 ? 0.833 13.933 17.061 1.00 92.12 93 GLN A O 1
ATOM 703 N N . CYS A 1 94 ? 0.982 13.619 19.287 1.00 91.25 94 CYS A N 1
ATOM 704 C CA . CYS A 1 94 ? -0.425 13.296 19.535 1.00 91.25 94 CYS A CA 1
ATOM 705 C C . CYS A 1 94 ? -0.951 14.163 20.683 1.00 91.25 94 CYS A C 1
ATOM 707 O O . CYS A 1 94 ? -0.225 14.413 21.642 1.00 91.25 94 CYS A O 1
ATOM 709 N N . LEU A 1 95 ? -2.224 14.575 20.642 1.00 86.75 95 LEU A N 1
ATOM 710 C CA . LEU A 1 95 ? -2.895 15.247 21.773 1.00 86.75 95 LEU A CA 1
ATOM 711 C C . LEU A 1 95 ? -2.153 16.495 22.312 1.00 86.75 95 LEU A C 1
ATOM 713 O O . LEU A 1 95 ? -2.243 16.816 23.493 1.00 86.75 95 LEU A O 1
ATOM 717 N N . GLY A 1 96 ? -1.395 17.195 21.459 1.00 82.75 96 GLY A N 1
ATOM 718 C CA . GLY A 1 96 ? -0.612 18.375 21.851 1.00 82.75 96 GLY A CA 1
ATOM 719 C C . GLY A 1 96 ? 0.716 18.080 22.564 1.00 82.75 96 GLY A C 1
ATOM 720 O O . GLY A 1 96 ? 1.350 19.018 23.041 1.00 82.75 96 GLY A O 1
ATOM 721 N N . GLY A 1 97 ? 1.156 16.818 22.621 1.00 88.38 97 GLY A N 1
ATOM 722 C CA . GLY A 1 97 ? 2.444 16.410 23.189 1.00 88.38 97 GLY A CA 1
ATOM 723 C C . GLY A 1 97 ? 3.191 15.387 22.328 1.00 88.38 97 GLY A C 1
ATOM 724 O O . GLY A 1 97 ? 2.659 14.868 21.347 1.00 88.38 97 GLY A O 1
ATOM 725 N N . ASN A 1 98 ? 4.435 15.091 22.711 1.00 91.94 98 ASN A N 1
ATOM 726 C CA . ASN A 1 98 ? 5.277 14.112 22.023 1.00 91.94 98 ASN A CA 1
ATOM 727 C C . ASN A 1 98 ? 5.208 12.756 22.729 1.00 91.94 98 ASN A C 1
ATOM 729 O O . ASN A 1 98 ? 5.395 12.668 23.943 1.00 91.94 98 ASN A O 1
ATOM 733 N N . ILE A 1 99 ? 4.999 11.697 21.954 1.00 93.81 99 ILE A N 1
ATOM 734 C CA . ILE A 1 99 ? 5.013 10.305 22.402 1.00 93.81 99 ILE A CA 1
ATOM 735 C C . ILE A 1 99 ? 6.193 9.607 21.728 1.00 93.81 99 ILE A C 1
ATOM 737 O O . ILE A 1 99 ? 6.340 9.653 20.508 1.00 93.81 99 ILE A O 1
ATOM 741 N N . ASN A 1 100 ? 7.042 8.953 22.520 1.00 92.94 100 ASN A N 1
ATOM 742 C CA . ASN A 1 100 ? 8.174 8.194 21.993 1.00 92.94 100 ASN A CA 1
ATOM 743 C C . ASN A 1 100 ? 7.692 6.918 21.294 1.00 92.94 100 ASN A C 1
ATOM 745 O O . ASN A 1 100 ? 6.865 6.178 21.830 1.00 92.94 100 ASN A O 1
ATOM 749 N N . LEU A 1 101 ? 8.255 6.643 20.121 1.00 94.62 101 LEU A N 1
ATOM 750 C CA . LEU A 1 101 ? 8.052 5.390 19.411 1.00 94.62 101 LEU A CA 1
ATOM 751 C C . LEU A 1 101 ? 8.941 4.292 20.003 1.00 94.62 101 LEU A C 1
ATOM 753 O O . LEU A 1 101 ? 10.087 4.525 20.379 1.00 94.62 101 LEU A O 1
ATOM 757 N N . THR A 1 102 ? 8.417 3.072 20.032 1.00 94.88 102 THR A N 1
ATOM 758 C CA . THR A 1 102 ? 9.170 1.848 20.312 1.00 94.88 102 THR A CA 1
ATOM 759 C C . THR A 1 102 ? 9.312 1.048 19.024 1.00 94.88 102 THR A C 1
ATOM 761 O O . THR A 1 102 ? 8.319 0.773 18.353 1.00 94.88 102 THR A O 1
ATOM 764 N N . GLY A 1 103 ? 10.534 0.646 18.687 1.00 91.62 103 GLY A N 1
ATOM 765 C CA . GLY A 1 103 ? 10.842 -0.050 17.437 1.00 91.62 103 GLY A CA 1
ATOM 766 C C . GLY A 1 103 ? 11.539 0.850 16.418 1.00 91.62 103 GLY A C 1
ATOM 767 O O . GLY A 1 103 ? 11.824 2.020 16.673 1.00 91.62 103 GLY A O 1
ATOM 768 N N . SER A 1 104 ? 11.850 0.274 15.267 1.00 88.81 104 SER A N 1
ATOM 769 C CA . SER A 1 104 ? 12.541 0.927 14.159 1.00 88.81 104 SER A CA 1
ATOM 770 C C . SER A 1 104 ? 12.008 0.381 12.840 1.00 88.81 104 SER A C 1
ATOM 772 O O . SER A 1 104 ? 11.282 -0.612 12.815 1.00 88.81 104 SER A O 1
ATOM 774 N N . PHE A 1 105 ? 12.373 1.024 11.730 1.00 85.25 105 PHE A N 1
ATOM 775 C CA . PHE A 1 105 ? 11.981 0.563 10.402 1.00 85.25 105 PHE A CA 1
ATOM 776 C C . PHE A 1 105 ? 12.203 -0.956 10.249 1.00 85.25 105 PHE A C 1
ATOM 778 O O . PHE A 1 105 ? 13.321 -1.412 10.505 1.00 85.25 105 PHE A O 1
ATOM 785 N N . PRO A 1 106 ? 11.190 -1.743 9.830 1.00 88.81 106 PRO A N 1
ATOM 786 C CA . PRO A 1 106 ? 9.892 -1.343 9.261 1.00 88.81 106 PRO A CA 1
ATOM 787 C C . PRO A 1 106 ? 8.699 -1.285 10.240 1.00 88.81 106 PRO A C 1
ATOM 789 O O . PRO A 1 106 ? 7.567 -1.125 9.785 1.00 88.81 106 PRO A O 1
ATOM 792 N N . SER A 1 107 ? 8.893 -1.471 11.548 1.00 92.31 107 SER A N 1
ATOM 793 C CA . SER A 1 107 ? 7.795 -1.625 12.512 1.00 92.31 107 SER A CA 1
ATOM 794 C C . SER A 1 107 ? 7.974 -0.749 13.748 1.00 92.31 107 SER A C 1
ATOM 796 O O . SER A 1 107 ? 8.985 -0.825 14.444 1.00 92.31 107 SER A O 1
ATOM 798 N N . TRP A 1 108 ? 6.937 0.010 14.090 1.00 95.56 108 TRP A N 1
ATOM 799 C CA . TRP A 1 108 ? 6.905 0.870 15.270 1.00 95.56 108 TRP A CA 1
ATOM 800 C C . TRP A 1 108 ? 5.637 0.640 16.072 1.00 95.56 108 TRP A C 1
ATOM 802 O O . TRP A 1 108 ? 4.588 0.316 15.525 1.00 95.56 108 TRP A O 1
ATOM 812 N N . SER A 1 109 ? 5.722 0.889 17.369 1.00 96.25 109 SER A N 1
ATOM 813 C CA . SER A 1 109 ? 4.589 0.855 18.280 1.00 96.25 109 SER A CA 1
ATOM 814 C C . SER A 1 109 ? 4.645 2.015 19.262 1.00 96.25 109 SER A C 1
ATOM 816 O O . SER A 1 109 ? 5.721 2.501 19.613 1.00 96.25 109 SER A O 1
ATOM 818 N N . PHE A 1 110 ? 3.482 2.482 19.693 1.00 96.31 110 PHE A N 1
ATOM 819 C CA . PHE A 1 110 ? 3.351 3.501 20.729 1.00 96.31 110 PHE A CA 1
ATOM 820 C C . PHE A 1 110 ? 1.993 3.389 21.418 1.00 96.31 110 PHE A C 1
ATOM 822 O O . PHE A 1 110 ? 1.096 2.672 20.965 1.00 96.31 110 PHE A O 1
ATOM 829 N N . ILE A 1 111 ? 1.856 4.081 22.545 1.00 96.50 111 ILE A N 1
ATOM 830 C CA . ILE A 1 111 ? 0.654 4.055 23.373 1.00 96.50 111 ILE A CA 1
ATOM 831 C C . ILE A 1 111 ? 0.096 5.466 23.468 1.00 96.50 111 ILE A C 1
ATOM 833 O O . ILE A 1 111 ? 0.832 6.407 23.754 1.00 96.50 111 ILE A O 1
ATOM 837 N N . VAL A 1 112 ? -1.213 5.592 23.272 1.00 95.69 112 VAL A N 1
ATOM 838 C CA . VAL A 1 112 ? -1.965 6.815 23.552 1.00 95.69 112 VAL A CA 1
ATOM 839 C C . VAL A 1 112 ? -2.820 6.550 24.788 1.00 95.69 112 VAL A C 1
ATOM 841 O O . VAL A 1 112 ? -3.689 5.686 24.758 1.00 95.69 112 VAL A O 1
ATOM 844 N N . SER A 1 113 ? -2.565 7.247 25.891 1.00 94.88 113 SER A N 1
ATOM 845 C CA . SER A 1 113 ? -3.307 7.108 27.155 1.00 94.88 113 SER A CA 1
ATOM 846 C C . SER A 1 113 ? -4.045 8.398 27.507 1.00 94.88 113 SER A C 1
ATOM 848 O O . SER A 1 113 ? -3.770 9.442 26.920 1.00 94.88 113 SER A O 1
ATOM 850 N N . GLY A 1 114 ? -4.932 8.358 28.503 1.00 93.12 114 GLY A N 1
ATOM 851 C CA . GLY A 1 114 ? -5.641 9.561 28.953 1.00 93.12 114 GLY A CA 1
ATOM 852 C C . GLY A 1 114 ? -6.857 9.912 28.094 1.00 93.12 114 GLY A C 1
ATOM 853 O O . GLY A 1 114 ? -7.237 11.076 28.021 1.00 93.12 114 GLY A O 1
ATOM 854 N N . LEU A 1 115 ? -7.433 8.925 27.405 1.00 93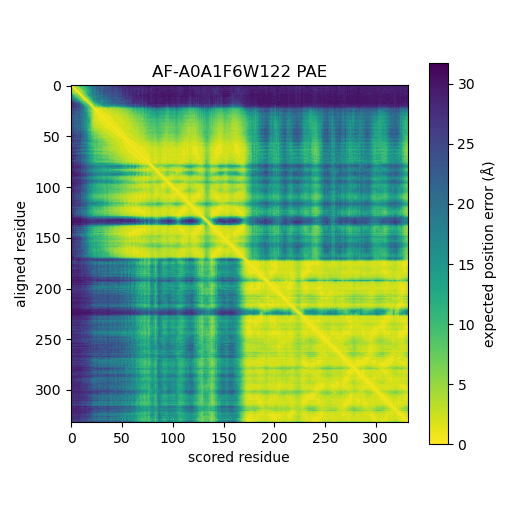.75 115 LEU A N 1
ATOM 855 C CA . LEU A 1 115 ? -8.556 9.094 26.483 1.00 93.75 115 LEU A CA 1
ATOM 856 C C . LEU A 1 115 ? -9.901 8.800 27.166 1.00 93.75 115 LEU A C 1
ATOM 858 O O . LEU A 1 115 ? -9.959 8.302 28.294 1.00 93.75 115 LEU A O 1
ATOM 862 N N . GLY A 1 116 ? -10.987 9.057 26.436 1.00 87.38 116 GLY A N 1
ATOM 863 C CA . GLY A 1 116 ? -12.353 8.805 26.895 1.00 87.38 116 GLY A CA 1
ATOM 864 C C . GLY A 1 116 ? -12.831 9.826 27.926 1.00 87.38 116 GLY A C 1
ATOM 865 O O . GLY A 1 116 ? -12.080 10.682 28.393 1.00 87.38 116 GLY A O 1
ATOM 866 N N . ASN A 1 117 ? -14.106 9.734 28.302 1.00 82.62 117 ASN A N 1
ATOM 867 C CA . ASN A 1 117 ? -14.754 10.761 29.126 1.00 82.62 117 ASN A CA 1
ATOM 868 C C . ASN A 1 117 ? -14.159 10.885 30.546 1.00 82.62 117 ASN A C 1
ATOM 870 O O . ASN A 1 117 ? -14.194 11.952 31.151 1.00 82.62 117 ASN A O 1
ATOM 874 N N . MET A 1 118 ? -13.600 9.795 31.080 1.00 87.44 118 MET A N 1
ATOM 875 C CA . MET A 1 118 ? -12.945 9.777 32.396 1.00 87.44 118 MET A CA 1
ATOM 876 C C . MET A 1 118 ? -11.410 9.806 32.321 1.00 87.44 118 MET A C 1
ATOM 878 O O . MET A 1 118 ? -10.757 9.679 33.353 1.00 87.44 118 MET A O 1
ATOM 882 N N . GLY A 1 119 ? -10.819 9.926 31.125 1.00 91.25 119 GLY A N 1
ATOM 883 C CA . GLY A 1 119 ? -9.361 9.943 30.953 1.00 91.25 119 GLY A CA 1
ATOM 884 C C . GLY A 1 119 ? -8.660 8.623 31.301 1.00 91.25 119 GLY A C 1
ATOM 885 O O . GLY A 1 119 ? -7.463 8.619 31.574 1.00 91.25 119 GLY A O 1
ATOM 886 N N . VAL A 1 120 ? -9.388 7.504 31.333 1.00 93.94 120 VAL A N 1
ATOM 887 C CA . VAL A 1 120 ? -8.847 6.170 31.660 1.00 93.94 120 VAL A CA 1
ATOM 888 C C . VAL A 1 120 ? -8.748 5.255 30.446 1.00 93.94 120 VAL A C 1
ATOM 890 O O . VAL A 1 120 ? -8.219 4.154 30.553 1.00 93.94 120 VAL A O 1
ATOM 893 N N . SER A 1 121 ? -9.267 5.669 29.294 1.00 96.38 121 SER A N 1
ATOM 894 C CA . SER A 1 121 ? -9.177 4.890 28.063 1.00 96.38 121 SER A CA 1
ATOM 895 C C . SER A 1 121 ? -7.810 5.080 27.412 1.00 96.38 121 SER A C 1
ATOM 897 O O . SER A 1 121 ? -7.098 6.061 27.656 1.00 96.38 121 SER A O 1
ATOM 899 N N . CYS A 1 122 ? -7.419 4.122 26.582 1.00 97.12 122 CYS A N 1
ATOM 900 C CA . CYS A 1 122 ? -6.102 4.117 25.961 1.00 97.12 122 CYS A CA 1
ATOM 901 C C . CYS A 1 122 ? -6.090 3.283 24.680 1.00 97.12 122 CYS A C 1
ATOM 903 O O . CYS A 1 122 ? -6.963 2.442 24.480 1.00 97.12 122 CYS A O 1
ATOM 905 N N . ALA A 1 123 ? -5.091 3.486 23.829 1.00 97.88 123 ALA A N 1
ATOM 906 C CA . ALA A 1 123 ? -4.884 2.716 22.615 1.00 97.88 123 ALA A CA 1
ATOM 907 C C . ALA A 1 123 ? -3.432 2.269 22.468 1.00 97.88 123 ALA A C 1
ATOM 909 O O . ALA A 1 123 ? -2.502 3.043 22.707 1.00 97.88 123 ALA A O 1
ATOM 910 N N . LYS A 1 124 ? -3.247 1.018 22.044 1.00 97.62 124 LYS A N 1
ATOM 911 C CA . LYS A 1 124 ? -1.962 0.468 21.606 1.00 97.62 124 LYS A CA 1
ATOM 912 C C . LYS A 1 124 ? -1.928 0.521 20.087 1.00 97.62 124 LYS A C 1
ATOM 914 O O . LYS A 1 124 ? -2.744 -0.120 19.429 1.00 97.62 124 LYS A O 1
ATOM 919 N N . VAL A 1 125 ? -1.004 1.297 19.536 1.00 97.94 125 VAL A N 1
ATOM 920 C CA . VAL A 1 125 ? -0.898 1.520 18.095 1.00 97.94 125 VAL A CA 1
ATOM 921 C C . VAL A 1 125 ? 0.352 0.835 17.572 1.00 97.94 125 VAL A C 1
ATOM 923 O O . VAL A 1 125 ? 1.428 0.975 18.149 1.00 97.94 125 VAL A O 1
ATOM 926 N N . ASN A 1 126 ? 0.210 0.104 16.474 1.00 97.19 126 ASN A N 1
ATOM 927 C CA . ASN A 1 126 ? 1.289 -0.546 15.750 1.00 97.19 126 ASN A CA 1
ATOM 928 C C . ASN A 1 126 ? 1.260 -0.107 14.283 1.00 97.19 126 ASN A C 1
ATOM 930 O O . ASN A 1 126 ? 0.216 -0.170 13.631 1.00 97.19 126 ASN A O 1
ATOM 934 N N . VAL A 1 127 ? 2.405 0.315 13.761 1.00 95.06 127 VAL A N 1
ATOM 935 C CA . VAL A 1 127 ? 2.584 0.782 12.385 1.00 95.06 127 VAL A CA 1
ATOM 936 C C . VAL A 1 127 ? 3.637 -0.084 11.719 1.00 95.06 127 VAL A C 1
ATOM 938 O O . VAL A 1 127 ? 4.756 -0.187 12.213 1.00 95.06 127 VAL A O 1
ATOM 941 N N . VAL A 1 128 ? 3.285 -0.693 10.590 1.00 92.38 128 VAL A N 1
ATOM 942 C CA . VAL A 1 128 ? 4.171 -1.565 9.814 1.00 92.38 128 VAL A CA 1
ATOM 943 C C . VAL A 1 128 ? 4.277 -1.050 8.386 1.00 92.38 128 VAL A C 1
ATOM 945 O O . VAL A 1 128 ? 3.267 -0.758 7.746 1.00 92.38 128 VAL A O 1
ATOM 948 N N . LYS A 1 129 ? 5.507 -0.963 7.889 1.00 87.44 129 LYS A N 1
ATOM 949 C CA . LYS A 1 129 ? 5.883 -0.562 6.534 1.00 87.44 129 LYS A CA 1
ATOM 950 C C . LYS A 1 129 ? 6.418 -1.782 5.790 1.00 87.44 129 LYS A C 1
ATOM 952 O O . LYS A 1 129 ? 7.586 -2.125 5.909 1.00 87.44 129 LYS A O 1
ATOM 957 N N . ASP A 1 130 ? 5.564 -2.466 5.047 1.00 78.56 130 ASP A N 1
ATOM 958 C CA . ASP A 1 130 ? 5.981 -3.607 4.239 1.00 78.56 130 ASP A CA 1
ATOM 959 C C . ASP A 1 130 ? 6.724 -3.128 2.983 1.00 78.56 130 ASP A C 1
ATOM 961 O O . ASP A 1 130 ? 6.179 -2.374 2.179 1.00 78.56 130 ASP A O 1
ATOM 965 N N . THR A 1 131 ? 7.978 -3.561 2.845 1.00 67.12 131 THR A N 1
ATOM 966 C CA . THR A 1 131 ? 8.844 -3.347 1.672 1.00 67.12 131 THR A CA 1
ATOM 967 C C . THR A 1 131 ? 9.062 -4.610 0.844 1.00 67.12 131 THR A C 1
ATOM 969 O O . THR A 1 131 ? 9.777 -4.576 -0.158 1.00 67.12 131 THR A O 1
ATOM 972 N N . THR A 1 132 ? 8.497 -5.740 1.274 1.00 55.19 132 THR A N 1
ATOM 973 C CA . THR A 1 132 ? 8.728 -7.063 0.681 1.00 55.19 132 THR A CA 1
ATOM 974 C C . THR A 1 132 ? 7.830 -7.338 -0.520 1.00 55.19 132 THR A C 1
ATOM 976 O O . THR A 1 132 ? 8.155 -8.190 -1.343 1.00 55.19 132 THR A O 1
ATOM 979 N N . SER A 1 133 ? 6.748 -6.575 -0.686 1.00 51.03 133 SER A N 1
ATOM 980 C CA . SER A 1 133 ? 5.918 -6.592 -1.889 1.00 51.03 133 SER A CA 1
ATOM 981 C C . SER A 1 133 ? 6.485 -5.640 -2.945 1.00 51.03 133 SER A C 1
ATOM 983 O O . SER A 1 133 ? 5.959 -4.559 -3.162 1.00 51.03 133 SER A O 1
ATOM 985 N N . ASN A 1 134 ? 7.565 -6.064 -3.613 1.00 50.78 134 ASN A N 1
ATOM 986 C CA . ASN A 1 134 ? 8.049 -5.478 -4.867 1.00 50.78 134 ASN A CA 1
ATOM 987 C C . ASN A 1 134 ? 8.279 -3.957 -4.802 1.00 50.78 134 ASN A C 1
ATOM 989 O O . ASN A 1 134 ? 7.453 -3.172 -5.260 1.00 50.78 134 ASN A O 1
ATOM 993 N N . ALA A 1 135 ? 9.447 -3.547 -4.285 1.00 51.53 135 ALA A N 1
ATOM 994 C CA . ALA A 1 135 ? 9.929 -2.161 -4.322 1.00 51.53 135 ALA A CA 1
ATOM 995 C C . ALA A 1 135 ? 9.549 -1.493 -5.653 1.00 51.53 135 ALA A C 1
ATOM 997 O O . ALA A 1 135 ? 9.905 -2.027 -6.699 1.00 51.53 135 ALA A O 1
ATOM 998 N N . PRO A 1 136 ? 8.821 -0.375 -5.630 1.00 52.03 136 PRO A N 1
ATOM 999 C CA . PRO A 1 136 ? 9.247 0.754 -4.801 1.00 52.03 136 PRO A CA 1
ATOM 1000 C C . PRO A 1 136 ? 8.251 1.175 -3.720 1.00 52.03 136 PRO A C 1
ATOM 1002 O O . PRO A 1 136 ? 8.418 2.229 -3.106 1.00 52.03 136 PRO A O 1
ATOM 1005 N N . LEU A 1 137 ? 7.211 0.379 -3.474 1.00 59.41 137 LEU A N 1
ATOM 1006 C CA . LEU A 1 137 ? 6.006 0.905 -2.844 1.00 59.41 137 LEU A CA 1
ATOM 1007 C C . LEU A 1 137 ? 5.762 0.279 -1.481 1.00 59.41 137 LEU A C 1
ATOM 1009 O O . LEU A 1 137 ? 5.463 -0.902 -1.337 1.00 59.41 137 LEU A O 1
ATOM 1013 N N . THR A 1 138 ? 5.907 1.114 -0.456 1.00 66.81 138 THR A N 1
ATOM 1014 C CA . THR A 1 138 ? 5.799 0.708 0.940 1.00 66.81 138 THR A CA 1
ATOM 1015 C C . THR A 1 138 ? 4.333 0.616 1.360 1.00 66.81 138 THR A C 1
ATOM 1017 O O . THR A 1 138 ? 3.701 1.628 1.694 1.00 66.81 138 THR A O 1
ATOM 1020 N N . LYS A 1 139 ? 3.779 -0.599 1.401 1.00 80.75 139 LYS A N 1
ATOM 1021 C CA . LYS A 1 139 ? 2.450 -0.831 1.978 1.00 80.75 139 LYS A CA 1
ATOM 1022 C C . LYS A 1 139 ? 2.502 -0.510 3.468 1.00 80.75 139 LYS A C 1
ATOM 1024 O O . LYS A 1 139 ? 3.252 -1.113 4.230 1.00 80.75 139 LYS A O 1
ATOM 1029 N N . THR A 1 140 ? 1.681 0.437 3.903 1.00 87.31 140 THR A N 1
ATOM 1030 C CA . THR A 1 140 ? 1.594 0.836 5.309 1.00 87.31 140 THR A CA 1
ATOM 1031 C C . THR A 1 140 ? 0.362 0.216 5.935 1.00 87.31 140 THR A C 1
ATOM 1033 O O . THR A 1 140 ? -0.742 0.378 5.423 1.00 87.31 140 THR A O 1
ATOM 1036 N N . THR A 1 141 ? 0.548 -0.486 7.045 1.00 92.12 141 THR A N 1
ATOM 1037 C CA . THR A 1 141 ? -0.533 -1.029 7.865 1.00 92.12 141 THR A CA 1
ATOM 1038 C C . THR A 1 141 ? -0.459 -0.394 9.242 1.00 92.12 141 THR A C 1
ATOM 1040 O O . THR A 1 141 ? 0.504 -0.611 9.973 1.00 92.12 141 THR A O 1
ATOM 1043 N N . ILE A 1 142 ? -1.478 0.380 9.596 1.00 95.62 142 ILE A N 1
ATOM 1044 C CA . ILE A 1 142 ? -1.678 0.928 10.936 1.00 95.62 142 ILE A CA 1
ATOM 1045 C C . ILE A 1 142 ? -2.745 0.085 11.616 1.00 95.62 142 ILE A C 1
ATOM 1047 O O . ILE A 1 142 ? -3.816 -0.151 11.065 1.00 95.62 142 ILE A O 1
ATOM 1051 N N . THR A 1 143 ? -2.456 -0.382 12.819 1.00 97.81 143 THR A N 1
ATOM 1052 C CA . THR A 1 143 ? -3.394 -1.106 13.672 1.00 97.81 143 THR A CA 1
ATOM 1053 C C . THR A 1 143 ? -3.468 -0.395 15.011 1.00 97.81 143 THR A C 1
ATOM 1055 O O . THR A 1 143 ? -2.435 -0.158 15.624 1.00 97.81 143 THR A O 1
ATOM 1058 N N . SER A 1 144 ? -4.671 -0.064 15.466 1.00 98.12 144 SER A N 1
ATOM 1059 C CA . SER A 1 144 ? -4.909 0.564 16.763 1.00 98.12 144 SER A CA 1
ATOM 1060 C C . SER A 1 144 ? -5.887 -0.278 17.565 1.00 98.12 144 SER A C 1
ATOM 1062 O O . SER A 1 144 ? -7.019 -0.519 17.141 1.00 98.12 144 SER A O 1
ATOM 1064 N N . GLU A 1 145 ? -5.430 -0.752 18.714 1.00 98.12 145 GLU A N 1
ATOM 1065 C CA . GLU A 1 145 ? -6.209 -1.522 19.675 1.00 98.12 145 GLU A CA 1
ATOM 1066 C C . GLU A 1 145 ? -6.587 -0.586 20.819 1.00 98.12 145 GLU A C 1
ATOM 1068 O O . GLU A 1 145 ? -5.769 -0.287 21.690 1.00 98.12 145 GLU A O 1
ATOM 1073 N N . GLY A 1 146 ? -7.811 -0.069 20.773 1.00 97.81 146 GLY A N 1
ATOM 1074 C CA . GLY A 1 146 ? -8.377 0.811 21.784 1.00 97.81 146 GLY A CA 1
ATOM 1075 C C . GLY A 1 146 ? -9.062 0.037 22.901 1.00 97.81 146 GLY A C 1
ATOM 1076 O O . GLY A 1 146 ? -9.697 -0.994 22.677 1.00 97.81 146 GLY A O 1
ATOM 1077 N N . TYR A 1 147 ? -8.956 0.559 24.115 1.00 97.75 147 TYR A N 1
ATOM 1078 C CA . TYR A 1 147 ? -9.482 -0.044 25.328 1.00 97.75 147 TYR A CA 1
ATOM 1079 C C . TYR A 1 147 ? -10.197 1.003 26.172 1.00 97.75 147 TYR A C 1
ATOM 1081 O O . TYR A 1 147 ? -9.704 2.119 26.338 1.00 97.75 147 TYR A O 1
ATOM 1089 N N . ASN A 1 148 ? -11.341 0.635 26.748 1.00 96.00 148 ASN A N 1
ATOM 1090 C CA . ASN A 1 148 ? -12.132 1.546 27.582 1.00 96.00 148 ASN A CA 1
ATOM 1091 C C . ASN A 1 148 ? -11.421 1.922 28.891 1.00 96.00 148 ASN A C 1
ATOM 1093 O O . ASN A 1 148 ? -11.663 3.000 29.426 1.00 96.00 148 ASN A O 1
ATOM 1097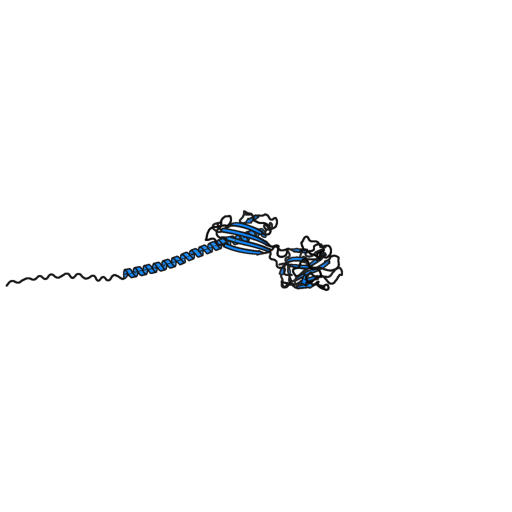 N N . ILE A 1 149 ? -10.550 1.044 29.398 1.00 95.50 149 ILE A N 1
ATOM 1098 C CA . ILE A 1 149 ? -9.812 1.232 30.647 1.00 95.50 149 ILE A CA 1
ATOM 1099 C C . ILE A 1 149 ? -8.367 0.722 30.539 1.00 95.50 149 ILE A C 1
ATOM 1101 O O . ILE A 1 149 ? -8.115 -0.410 30.107 1.00 95.50 149 ILE A O 1
ATOM 1105 N N . GLY A 1 150 ? -7.423 1.540 30.998 1.00 95.12 150 GLY A N 1
ATOM 1106 C CA . GLY A 1 150 ? -6.005 1.225 31.094 1.00 95.12 150 GLY A CA 1
ATOM 1107 C C . GLY A 1 150 ? -5.215 2.249 31.912 1.00 95.12 150 GLY A C 1
ATOM 1108 O O . GLY A 1 150 ? -5.641 3.383 32.110 1.00 95.12 150 GLY A O 1
ATOM 1109 N N . ASP A 1 151 ? -4.055 1.823 32.402 1.00 93.62 151 ASP A N 1
ATOM 1110 C CA . ASP A 1 151 ? -3.028 2.693 32.972 1.00 93.62 151 ASP A CA 1
ATOM 1111 C C . ASP A 1 151 ? -2.245 3.448 31.873 1.00 93.62 151 ASP A C 1
ATOM 1113 O O . ASP A 1 151 ? -2.581 3.400 30.686 1.00 93.62 151 ASP A O 1
ATOM 1117 N N . SER A 1 152 ? -1.166 4.143 32.244 1.00 91.38 152 SER A N 1
ATOM 1118 C CA . SER A 1 152 ? -0.291 4.847 31.291 1.00 91.38 152 SER A CA 1
ATOM 1119 C C . SER A 1 152 ? 0.405 3.922 30.284 1.00 91.38 152 SER A C 1
ATOM 1121 O O . SER A 1 152 ? 0.813 4.372 29.218 1.00 91.38 152 SER A O 1
ATOM 1123 N N . SER A 1 153 ? 0.519 2.627 30.593 1.00 93.25 153 SER A N 1
ATOM 1124 C CA . SER A 1 153 ? 1.025 1.582 29.691 1.00 93.25 153 SER A CA 1
ATOM 1125 C C . SER A 1 153 ? -0.110 0.822 28.988 1.00 93.25 153 SER A C 1
ATOM 1127 O O . SER A 1 153 ? 0.109 -0.210 28.347 1.00 93.25 153 SER A O 1
ATOM 1129 N N . CYS A 1 154 ? -1.335 1.337 29.093 1.00 95.31 154 CYS A N 1
ATOM 1130 C CA . CYS A 1 154 ? -2.553 0.780 28.534 1.00 95.31 154 CYS A CA 1
ATOM 1131 C C . CYS A 1 154 ? -2.859 -0.665 28.974 1.00 95.31 154 CYS A C 1
ATOM 1133 O O . CYS A 1 154 ? -3.390 -1.485 28.213 1.00 95.31 154 CYS A O 1
ATOM 1135 N N . ASN A 1 155 ? -2.529 -0.989 30.224 1.00 95.19 155 ASN A N 1
ATOM 1136 C CA . ASN A 1 155 ? -2.838 -2.263 30.866 1.00 95.19 155 ASN A CA 1
ATOM 1137 C C . ASN A 1 155 ? -3.921 -2.083 31.936 1.00 95.19 155 ASN A C 1
ATOM 1139 O O . ASN A 1 155 ? -4.077 -1.014 32.517 1.00 95.19 155 ASN A O 1
ATOM 1143 N N . SER A 1 156 ? -4.703 -3.130 32.197 1.00 94.00 156 SER A N 1
ATOM 1144 C CA . SER A 1 156 ? -5.705 -3.130 33.267 1.00 94.00 156 SER A CA 1
ATOM 1145 C C . SER A 1 156 ? -5.995 -4.556 33.725 1.00 94.00 156 SER A C 1
ATOM 1147 O O . SER A 1 156 ? -5.983 -5.483 32.917 1.00 94.00 156 SER A O 1
ATOM 1149 N N . SER A 1 157 ? -6.274 -4.720 35.018 1.00 93.06 157 SER A N 1
ATOM 1150 C CA . SER A 1 157 ? -6.739 -5.969 35.634 1.00 93.06 157 SER A CA 1
ATOM 1151 C C . SER A 1 157 ? -8.268 -6.061 35.730 1.00 93.06 157 SER A C 1
ATOM 1153 O O . SER A 1 157 ? -8.797 -7.039 36.257 1.00 93.06 157 SER A O 1
ATOM 1155 N N . SER A 1 158 ? -8.994 -5.048 35.243 1.00 90.12 158 SER A N 1
ATOM 1156 C CA . SER A 1 158 ? -10.456 -5.020 35.282 1.00 90.12 158 SER A CA 1
ATOM 1157 C C . SER A 1 158 ? -11.058 -6.089 34.371 1.00 90.12 158 SER A C 1
ATOM 1159 O O . SER A 1 158 ? -10.732 -6.167 33.188 1.00 90.12 158 SER A O 1
ATOM 1161 N N . GLN A 1 159 ? -12.011 -6.859 34.898 1.00 89.00 159 GLN A N 1
ATOM 1162 C CA . GLN A 1 159 ? -12.803 -7.810 34.107 1.00 89.00 159 GLN A CA 1
ATOM 1163 C C . GLN A 1 159 ? -13.758 -7.112 33.122 1.00 89.00 159 GLN A C 1
ATOM 1165 O O . GLN A 1 159 ? -14.187 -7.723 32.152 1.00 89.00 159 GLN A O 1
ATOM 1170 N N . ASN A 1 160 ? -14.042 -5.821 33.329 1.00 86.50 160 ASN A N 1
ATOM 1171 C CA . ASN A 1 160 ? -14.891 -5.007 32.451 1.00 86.50 160 ASN A CA 1
ATOM 1172 C C . ASN A 1 160 ? -14.088 -4.298 31.345 1.00 86.50 160 ASN A C 1
ATOM 1174 O O . ASN A 1 160 ? -14.515 -3.262 30.826 1.00 86.50 160 ASN A O 1
ATOM 1178 N N . ARG A 1 161 ? -12.895 -4.808 31.022 1.00 93.31 161 ARG A N 1
ATOM 1179 C CA . ARG A 1 161 ? -12.058 -4.279 29.947 1.00 93.31 161 ARG A CA 1
ATOM 1180 C C . ARG A 1 161 ? -12.605 -4.739 28.600 1.00 93.31 161 ARG A C 1
ATOM 1182 O O . ARG A 1 161 ? -12.703 -5.931 28.329 1.00 93.31 161 ARG A O 1
ATOM 1189 N N . ILE A 1 162 ? -12.937 -3.776 27.756 1.00 94.06 162 ILE A N 1
ATOM 1190 C CA . ILE A 1 162 ? -13.423 -3.964 26.394 1.00 94.06 162 ILE A CA 1
ATOM 1191 C C . ILE A 1 162 ? -12.340 -3.479 25.439 1.00 94.06 162 ILE A C 1
ATOM 1193 O O . ILE A 1 162 ? -11.753 -2.420 25.655 1.00 94.06 162 ILE A O 1
ATOM 1197 N N . GLU A 1 163 ? -12.103 -4.251 24.384 1.00 95.75 163 GLU A N 1
ATOM 1198 C CA . GLU A 1 163 ? -11.201 -3.914 23.286 1.00 95.75 163 GLU A CA 1
ATOM 1199 C C . GLU A 1 163 ? -11.991 -3.604 22.016 1.00 95.75 163 GLU A C 1
ATOM 1201 O O . GLU A 1 163 ? -12.982 -4.274 21.706 1.00 95.75 163 GLU A O 1
ATOM 1206 N N . ARG A 1 164 ? -11.523 -2.613 21.255 1.00 97.06 164 ARG A N 1
ATOM 1207 C CA . ARG A 1 164 ? -11.921 -2.356 19.872 1.00 97.06 164 ARG A CA 1
ATOM 1208 C C . ARG A 1 164 ? -10.682 -2.168 19.018 1.00 97.06 164 ARG A C 1
ATOM 1210 O O . ARG A 1 164 ? -9.838 -1.333 19.313 1.00 97.06 164 ARG A O 1
ATOM 1217 N N . LYS A 1 165 ? -10.594 -2.943 17.944 1.00 97.75 165 LYS A N 1
ATOM 1218 C CA . LYS A 1 165 ? -9.462 -2.926 17.026 1.00 97.75 165 LYS A CA 1
ATOM 1219 C C . LYS A 1 165 ? -9.869 -2.280 15.716 1.00 97.75 165 LYS A C 1
ATOM 1221 O O . LYS A 1 165 ? -10.814 -2.733 15.073 1.00 97.75 165 LYS A O 1
ATOM 1226 N N . LEU A 1 166 ? -9.132 -1.253 15.323 1.00 97.56 166 LEU A N 1
ATOM 1227 C CA . LEU A 1 166 ? -9.223 -0.645 14.007 1.00 97.56 166 LEU A CA 1
ATOM 1228 C C . LEU A 1 166 ? -7.933 -0.926 13.241 1.00 97.56 166 LEU A C 1
ATOM 1230 O O . LEU A 1 166 ? -6.839 -0.937 13.811 1.00 97.56 166 LEU A O 1
ATOM 1234 N N . GLN A 1 167 ? -8.061 -1.159 11.940 1.00 96.44 167 GLN A N 1
ATOM 1235 C CA . GLN A 1 167 ? -6.926 -1.347 11.052 1.00 96.44 167 GLN A CA 1
ATOM 1236 C C . GLN A 1 167 ? -7.136 -0.541 9.778 1.00 96.44 167 GLN A C 1
ATOM 1238 O O . GLN A 1 167 ? -8.196 -0.603 9.159 1.00 96.44 167 GLN A O 1
ATOM 1243 N N . VAL A 1 168 ? -6.096 0.183 9.385 1.00 92.75 168 VAL A N 1
ATOM 1244 C CA . VAL A 1 168 ? -6.046 0.981 8.167 1.00 92.75 168 VAL A CA 1
ATOM 1245 C C . VAL A 1 168 ? -4.829 0.547 7.361 1.00 92.75 168 VAL A C 1
ATOM 1247 O O . VAL A 1 168 ? -3.718 0.450 7.882 1.00 92.75 168 VAL A O 1
ATOM 1250 N N . VAL A 1 169 ? -5.046 0.274 6.077 1.00 88.31 169 VAL A N 1
ATOM 1251 C CA . VAL A 1 169 ? -4.003 -0.134 5.134 1.00 88.31 169 VAL A CA 1
ATOM 1252 C C . VAL A 1 169 ? -4.022 0.831 3.958 1.00 88.31 169 VAL A C 1
ATOM 1254 O O . VAL A 1 169 ? -5.052 0.989 3.310 1.00 88.31 169 VAL A O 1
ATOM 1257 N N . TYR A 1 170 ? -2.893 1.472 3.669 1.00 82.50 170 TYR A N 1
ATOM 1258 C CA . TYR A 1 170 ? -2.743 2.371 2.522 1.00 82.50 170 TYR A CA 1
ATOM 1259 C C . TYR A 1 170 ? -1.338 2.285 1.934 1.00 82.50 170 TYR A C 1
ATOM 1261 O O . TYR A 1 170 ? -0.424 1.709 2.522 1.00 82.50 170 TYR A O 1
ATOM 1269 N N . GLY A 1 171 ? -1.167 2.837 0.732 1.00 74.88 171 GLY A N 1
ATOM 1270 C CA . GLY A 1 171 ? 0.044 2.600 -0.058 1.00 74.88 171 GLY A CA 1
ATOM 1271 C C . GLY A 1 171 ? 0.140 1.162 -0.577 1.00 74.88 171 GLY A C 1
ATOM 1272 O O . GLY A 1 171 ? 1.186 0.775 -1.078 1.00 74.88 171 GLY A O 1
ATOM 1273 N N . ALA A 1 172 ? -0.935 0.369 -0.455 1.00 66.88 172 ALA A N 1
ATOM 1274 C CA . ALA A 1 172 ? -1.081 -0.898 -1.157 1.00 66.88 172 ALA A CA 1
ATOM 1275 C C . ALA A 1 172 ? -1.331 -0.577 -2.628 1.00 66.88 172 ALA A C 1
ATOM 1277 O O . ALA A 1 172 ? -2.470 -0.346 -3.032 1.00 66.88 172 ALA A O 1
ATOM 1278 N N . GLN A 1 173 ? -0.250 -0.485 -3.389 1.00 77.06 173 GLN A N 1
ATOM 1279 C CA . GLN A 1 173 ? -0.356 -0.201 -4.801 1.00 77.06 173 GLN A CA 1
ATOM 1280 C C . GLN A 1 173 ? -0.575 -1.487 -5.587 1.00 77.06 173 GLN A C 1
ATOM 1282 O O . GLN A 1 173 ? -0.088 -2.559 -5.222 1.00 77.06 173 GLN A O 1
ATOM 1287 N N . THR A 1 174 ? -1.342 -1.390 -6.664 1.00 86.94 174 THR A N 1
ATOM 1288 C CA . THR A 1 174 ? -1.567 -2.515 -7.579 1.00 86.94 174 THR A CA 1
ATOM 1289 C C . THR A 1 174 ? -0.850 -2.243 -8.888 1.00 86.94 174 THR A C 1
ATOM 1291 O O . THR A 1 174 ? -1.154 -1.239 -9.527 1.00 86.94 174 THR A O 1
ATOM 1294 N N . ASN A 1 175 ? 0.045 -3.142 -9.314 1.00 92.31 175 ASN A N 1
ATOM 1295 C CA . ASN A 1 175 ? 0.645 -3.070 -10.646 1.00 92.31 175 ASN A CA 1
ATOM 1296 C C . ASN A 1 175 ? -0.418 -3.421 -11.696 1.00 92.31 175 ASN A C 1
ATOM 1298 O O . ASN A 1 175 ? -0.663 -4.593 -11.982 1.00 92.31 175 ASN A O 1
ATOM 1302 N N . VAL A 1 176 ? -1.081 -2.417 -12.256 1.00 95.50 176 VAL A N 1
ATOM 1303 C CA . VAL A 1 176 ? -2.124 -2.590 -13.273 1.00 95.50 176 VAL A CA 1
ATOM 1304 C C . VAL A 1 176 ? -1.564 -2.972 -14.641 1.00 95.50 176 VAL A C 1
ATOM 1306 O O . VAL A 1 176 ? -2.341 -3.377 -15.499 1.00 95.50 176 VAL A O 1
ATOM 1309 N N . ALA A 1 177 ? -0.242 -2.889 -14.832 1.00 97.06 177 ALA A N 1
ATOM 1310 C CA . ALA A 1 177 ? 0.443 -3.398 -16.016 1.00 97.06 177 ALA A CA 1
ATOM 1311 C C . ALA A 1 177 ? 0.713 -4.910 -15.950 1.00 97.06 177 ALA A C 1
ATOM 1313 O O . ALA A 1 177 ? 1.025 -5.490 -16.978 1.00 97.06 177 ALA A O 1
ATOM 1314 N N . LEU A 1 178 ? 0.578 -5.562 -14.787 1.00 96.12 178 LEU A N 1
ATOM 1315 C CA . LEU A 1 178 ? 0.870 -6.991 -14.623 1.00 96.12 178 LEU A CA 1
ATOM 1316 C C . LEU A 1 178 ? -0.125 -7.872 -15.404 1.00 96.12 178 LEU A C 1
ATOM 1318 O O . LEU A 1 178 ? -1.342 -7.704 -15.292 1.00 96.12 178 LEU A O 1
ATOM 1322 N N . ALA A 1 179 ? 0.371 -8.881 -16.123 1.00 95.19 179 ALA A N 1
ATOM 1323 C CA . ALA A 1 179 ? -0.442 -9.794 -16.932 1.00 95.19 179 ALA A CA 1
ATOM 1324 C C . ALA A 1 179 ? -1.514 -10.528 -16.111 1.00 95.19 179 ALA A C 1
ATOM 1326 O O . ALA A 1 179 ? -2.651 -10.684 -16.555 1.00 95.19 179 ALA A O 1
ATOM 1327 N N . THR A 1 180 ? -1.194 -10.937 -14.879 1.00 93.44 180 THR A N 1
ATOM 1328 C CA . THR A 1 180 ? -2.158 -11.590 -13.973 1.00 93.44 180 THR A CA 1
ATOM 1329 C C . THR A 1 180 ? -3.252 -10.641 -13.478 1.00 93.44 180 THR A C 1
ATOM 1331 O O . THR A 1 180 ? -4.312 -11.108 -13.068 1.00 93.44 180 THR A O 1
ATOM 1334 N N . ASN A 1 181 ? -3.044 -9.325 -13.589 1.00 94.06 181 ASN A N 1
ATOM 1335 C CA . ASN A 1 181 ? -4.067 -8.301 -13.370 1.00 94.06 181 ASN A CA 1
ATOM 1336 C C . ASN A 1 181 ? -4.860 -7.970 -14.650 1.00 94.06 181 ASN A C 1
ATOM 1338 O O . ASN A 1 181 ? -5.685 -7.057 -14.643 1.00 94.06 181 ASN A O 1
ATOM 1342 N N . GLY A 1 182 ? -4.664 -8.733 -15.732 1.00 95.12 182 GLY A N 1
ATOM 1343 C CA . GLY A 1 182 ? -5.435 -8.644 -16.973 1.00 95.12 182 GLY A CA 1
ATOM 1344 C C . GLY A 1 182 ? -4.873 -7.675 -18.011 1.00 95.12 182 GLY A C 1
ATOM 1345 O O . GLY A 1 182 ? -5.580 -7.358 -18.965 1.00 95.12 182 GLY A O 1
ATOM 1346 N N . ALA A 1 183 ? -3.644 -7.191 -17.832 1.00 98.00 183 ALA A N 1
ATOM 1347 C CA . ALA A 1 183 ? -2.973 -6.373 -18.832 1.00 98.00 183 ALA A CA 1
ATOM 1348 C C . ALA A 1 183 ? -2.433 -7.208 -20.001 1.00 98.00 183 ALA A C 1
ATOM 1350 O O . ALA A 1 183 ? -2.111 -8.390 -19.857 1.00 98.00 183 ALA A O 1
ATOM 1351 N N . THR A 1 184 ? -2.284 -6.568 -21.158 1.00 98.31 184 THR A N 1
ATOM 1352 C CA . THR A 1 184 ? -1.704 -7.168 -22.363 1.00 98.31 184 THR A CA 1
ATOM 1353 C C . THR A 1 184 ? -0.621 -6.268 -22.934 1.00 98.31 184 THR A C 1
ATOM 1355 O O . THR A 1 184 ? -0.846 -5.072 -23.108 1.00 98.31 184 THR A O 1
ATOM 1358 N N . ALA A 1 185 ? 0.536 -6.841 -23.266 1.00 98.25 185 ALA A N 1
ATOM 1359 C CA . ALA A 1 185 ? 1.645 -6.115 -23.875 1.00 98.25 185 ALA A CA 1
ATOM 1360 C C . ALA A 1 185 ? 1.745 -6.384 -25.385 1.00 98.25 185 ALA A C 1
ATOM 1362 O O . ALA A 1 185 ? 1.525 -7.506 -25.847 1.00 98.25 185 ALA A O 1
ATOM 1363 N N . SER A 1 186 ? 2.102 -5.355 -26.153 1.00 97.94 186 SER A N 1
ATOM 1364 C CA . SER A 1 186 ? 2.344 -5.410 -27.602 1.00 97.94 186 SER A CA 1
ATOM 1365 C C . SER A 1 186 ? 3.489 -4.474 -27.987 1.00 97.94 186 SER A C 1
ATOM 1367 O O . SER A 1 186 ? 3.805 -3.560 -27.234 1.00 97.94 186 SER A O 1
ATOM 1369 N N . ALA A 1 187 ? 4.129 -4.686 -29.137 1.00 97.38 187 ALA A N 1
ATOM 1370 C CA . ALA A 1 187 ? 5.280 -3.887 -29.557 1.00 97.38 187 ALA A CA 1
ATOM 1371 C C . ALA A 1 187 ? 5.279 -3.591 -31.064 1.00 97.38 187 ALA A C 1
ATOM 1373 O O . ALA A 1 187 ? 4.591 -4.273 -31.827 1.00 97.38 187 ALA A O 1
ATOM 1374 N N . SER A 1 188 ? 6.084 -2.607 -31.481 1.00 95.19 188 SER A N 1
ATOM 1375 C CA . SER A 1 188 ? 6.359 -2.247 -32.884 1.00 95.19 188 SER A CA 1
ATOM 1376 C C . SER A 1 188 ? 6.835 -3.446 -33.698 1.00 95.19 188 SER A C 1
ATOM 1378 O O . SER A 1 188 ? 6.369 -3.698 -34.810 1.00 95.19 188 SER A O 1
ATOM 1380 N N . SER A 1 189 ? 7.781 -4.182 -33.126 1.00 94.00 189 SER A N 1
ATOM 1381 C CA . SER A 1 189 ? 8.398 -5.367 -33.691 1.00 94.00 189 SER A CA 1
ATOM 1382 C C . SER A 1 189 ? 8.821 -6.306 -32.558 1.00 94.00 189 SER A C 1
ATOM 1384 O O . SER A 1 189 ? 8.774 -5.965 -31.376 1.00 94.00 189 SER A O 1
ATOM 1386 N N . THR A 1 190 ? 9.152 -7.553 -32.876 1.00 93.81 190 THR A N 1
ATOM 1387 C CA . THR A 1 190 ? 9.557 -8.536 -31.865 1.00 93.81 190 THR A CA 1
ATOM 1388 C C . THR A 1 190 ? 10.606 -9.463 -32.445 1.00 93.81 190 THR A C 1
ATOM 1390 O O . THR A 1 190 ? 10.380 -10.084 -33.486 1.00 93.81 190 THR A O 1
ATOM 1393 N N . GLY A 1 191 ? 11.759 -9.531 -31.783 1.00 89.00 191 GLY A N 1
ATOM 1394 C CA . GLY A 1 191 ? 12.868 -10.375 -32.196 1.00 89.00 191 GLY A CA 1
ATOM 1395 C C . GLY A 1 191 ? 12.483 -11.861 -32.211 1.00 89.00 191 GLY A C 1
ATOM 1396 O O . GLY A 1 191 ? 11.618 -12.293 -31.445 1.00 89.00 191 GLY A O 1
ATOM 1397 N N . PRO A 1 192 ? 13.126 -12.682 -33.059 1.00 86.81 192 PRO A N 1
ATOM 1398 C CA . PRO A 1 192 ? 12.812 -14.102 -33.157 1.00 86.81 192 PRO A CA 1
ATOM 1399 C C . PRO A 1 192 ? 13.112 -14.840 -31.847 1.00 86.81 192 PRO A C 1
ATOM 1401 O O . PRO A 1 192 ? 14.025 -14.479 -31.101 1.00 86.81 192 PRO A O 1
ATOM 1404 N N . GLY A 1 193 ? 12.382 -15.931 -31.605 1.00 86.88 193 GLY A N 1
ATOM 1405 C CA . GLY A 1 193 ? 12.569 -16.784 -30.432 1.00 86.88 193 GLY A CA 1
ATOM 1406 C C . GLY A 1 193 ? 11.712 -16.348 -29.245 1.00 86.88 193 GLY A C 1
ATOM 1407 O O . GLY A 1 193 ? 10.491 -16.244 -29.357 1.00 86.88 193 GLY A O 1
ATOM 1408 N N . THR A 1 194 ? 12.340 -16.153 -28.086 1.00 93.19 194 THR A N 1
ATOM 1409 C CA . THR A 1 194 ? 11.654 -16.016 -26.789 1.00 93.19 194 THR A CA 1
ATOM 1410 C C . THR A 1 194 ? 11.495 -14.570 -26.309 1.00 93.19 194 THR A C 1
ATOM 1412 O O . THR A 1 194 ? 11.144 -14.356 -25.158 1.00 93.19 194 THR A O 1
ATOM 1415 N N . PHE A 1 195 ? 11.728 -13.570 -27.157 1.00 94.88 195 PHE A N 1
ATOM 1416 C CA . PHE A 1 195 ? 11.712 -12.154 -26.771 1.00 94.88 195 PHE A CA 1
ATOM 1417 C C . PHE A 1 195 ? 10.311 -11.526 -26.838 1.00 94.88 195 PHE A C 1
ATOM 1419 O O . PHE A 1 195 ? 10.105 -10.556 -27.552 1.00 94.88 195 PHE A O 1
ATOM 1426 N N . GLN A 1 196 ? 9.316 -12.088 -26.150 1.00 95.88 196 GLN A N 1
ATOM 1427 C CA . GLN A 1 196 ? 7.913 -11.672 -26.300 1.00 95.88 196 GLN A CA 1
ATOM 1428 C C . GLN A 1 196 ? 7.558 -10.423 -25.466 1.00 95.88 196 GLN A C 1
ATOM 1430 O O . GLN A 1 196 ? 7.949 -10.362 -24.300 1.00 95.88 196 GLN A O 1
ATOM 1435 N N . PRO A 1 197 ? 6.725 -9.488 -25.979 1.00 97.19 197 PRO A N 1
ATOM 1436 C CA . PRO A 1 197 ? 6.210 -8.353 -25.200 1.00 97.19 197 PRO A CA 1
ATOM 1437 C C . PRO A 1 197 ? 5.516 -8.770 -23.898 1.00 97.19 197 PRO A C 1
ATOM 1439 O O . PRO A 1 197 ? 5.643 -8.105 -22.882 1.00 97.19 197 PRO A O 1
ATOM 1442 N N . SER A 1 198 ? 4.821 -9.912 -23.881 1.00 96.69 198 SER A N 1
ATOM 1443 C CA . SER A 1 198 ? 4.150 -10.423 -22.676 1.00 96.69 198 SER A CA 1
ATOM 1444 C C . SER A 1 198 ? 5.099 -10.723 -21.512 1.00 96.69 198 SER A C 1
ATOM 1446 O O . SER A 1 198 ? 4.643 -10.865 -20.381 1.00 96.69 198 SER A O 1
ATOM 1448 N N . TYR A 1 199 ? 6.401 -10.866 -21.772 1.00 97.25 199 TYR A N 1
ATOM 1449 C CA . TYR A 1 199 ? 7.397 -11.088 -20.726 1.00 97.25 199 TYR A CA 1
ATOM 1450 C C . TYR A 1 199 ? 7.865 -9.804 -20.053 1.00 97.25 199 TYR A C 1
ATOM 1452 O O . TYR A 1 199 ? 8.600 -9.913 -19.090 1.00 97.25 199 TYR A O 1
ATOM 1460 N N . THR A 1 200 ? 7.421 -8.627 -20.506 1.00 97.69 200 THR A N 1
ATOM 1461 C CA . THR A 1 200 ? 7.683 -7.357 -19.809 1.00 97.69 200 THR A CA 1
ATOM 1462 C C . THR A 1 200 ? 6.578 -6.968 -18.835 1.00 97.69 200 THR A C 1
ATOM 1464 O O . THR A 1 200 ? 6.520 -5.819 -18.409 1.00 97.69 200 THR A O 1
ATOM 1467 N N . ILE A 1 201 ? 5.634 -7.869 -18.583 1.00 97.56 201 ILE A N 1
ATOM 1468 C CA . ILE A 1 201 ? 4.509 -7.664 -17.670 1.00 97.56 201 ILE A CA 1
ATOM 1469 C C . ILE A 1 201 ? 4.266 -8.914 -16.818 1.00 97.56 201 ILE A C 1
ATOM 1471 O O . ILE A 1 201 ? 3.128 -9.226 -16.458 1.00 97.56 201 ILE A O 1
ATOM 1475 N N . ASN A 1 202 ? 5.306 -9.705 -16.562 1.00 94.75 202 ASN A N 1
ATOM 1476 C CA . ASN A 1 202 ? 5.189 -10.994 -15.874 1.00 94.75 202 ASN A CA 1
ATOM 1477 C C . ASN A 1 202 ? 5.629 -10.931 -14.401 1.00 94.75 202 ASN A C 1
ATOM 1479 O O . ASN A 1 202 ? 5.511 -11.933 -13.694 1.00 94.75 202 ASN A O 1
ATOM 1483 N N . GLY A 1 203 ? 6.090 -9.770 -13.930 1.00 92.81 203 GLY A N 1
ATOM 1484 C CA . GLY A 1 203 ? 6.624 -9.554 -12.589 1.00 92.81 203 GLY A CA 1
ATOM 1485 C C . GLY A 1 203 ? 8.109 -9.904 -12.432 1.00 92.81 203 GLY A C 1
ATOM 1486 O O . GLY A 1 203 ? 8.629 -9.784 -11.322 1.00 92.81 203 GLY A O 1
ATOM 1487 N N . GLU A 1 204 ? 8.805 -10.324 -13.495 1.00 93.00 204 GLU A N 1
ATOM 1488 C CA . GLU A 1 204 ? 10.224 -10.700 -13.474 1.00 93.00 204 GLU A CA 1
ATOM 1489 C C . GLU A 1 204 ? 11.124 -9.536 -13.912 1.00 93.00 204 GLU A C 1
ATOM 1491 O O . GLU A 1 204 ? 11.562 -9.409 -15.053 1.00 93.00 204 GLU A O 1
ATOM 1496 N N . ARG A 1 205 ? 11.461 -8.678 -12.949 1.00 94.69 205 ARG A N 1
ATOM 1497 C CA . ARG A 1 205 ? 12.218 -7.436 -13.186 1.00 94.69 205 ARG A CA 1
ATOM 1498 C C . ARG A 1 205 ? 13.656 -7.650 -13.645 1.00 94.69 205 ARG A C 1
ATOM 1500 O O . ARG A 1 205 ? 14.216 -6.792 -14.329 1.00 94.69 205 ARG A O 1
ATOM 1507 N N . SER A 1 206 ? 14.296 -8.737 -13.210 1.00 92.81 206 SER A N 1
ATOM 1508 C CA . SER A 1 206 ? 15.730 -8.953 -13.441 1.00 92.81 206 SER A CA 1
ATOM 1509 C C . SER A 1 206 ? 16.033 -9.405 -14.871 1.00 92.81 206 SER A C 1
ATOM 1511 O O . SER A 1 206 ? 17.176 -9.292 -15.317 1.00 92.81 206 SER A O 1
ATOM 1513 N N . GLY A 1 207 ? 15.007 -9.881 -15.583 1.00 92.44 207 GLY A N 1
ATOM 1514 C CA . GLY A 1 207 ? 15.120 -10.438 -16.923 1.00 92.44 207 GLY A CA 1
ATOM 1515 C C . GLY A 1 207 ? 15.742 -11.830 -16.953 1.00 92.44 207 GLY A C 1
ATOM 1516 O O . GLY A 1 207 ? 16.384 -12.184 -17.936 1.00 92.44 207 GLY A O 1
ATOM 1517 N N . SER A 1 208 ? 15.612 -12.615 -15.878 1.00 92.81 208 SER A N 1
ATOM 1518 C CA . SER A 1 208 ? 16.175 -13.965 -15.786 1.00 92.81 208 SER A CA 1
ATOM 1519 C C . SER A 1 208 ? 15.206 -15.034 -16.318 1.00 92.81 208 SER A C 1
ATOM 1521 O O . SER A 1 208 ? 14.094 -15.132 -15.800 1.00 92.81 208 SER A O 1
ATOM 1523 N N . PRO A 1 209 ? 15.599 -15.902 -17.272 1.00 93.19 209 PRO A N 1
ATOM 1524 C CA . PRO A 1 209 ? 16.829 -15.878 -18.065 1.00 93.19 209 PRO A CA 1
ATOM 1525 C C . PRO A 1 209 ? 16.695 -14.996 -19.319 1.00 93.19 209 PRO A C 1
ATOM 1527 O O . PRO A 1 209 ? 15.784 -15.189 -20.129 1.00 93.19 209 PRO A O 1
ATOM 1530 N N . TRP A 1 210 ? 17.647 -14.086 -19.547 1.00 94.94 210 TRP A N 1
ATOM 1531 C CA . TRP A 1 210 ? 17.619 -13.215 -20.725 1.00 94.94 210 TRP A CA 1
ATOM 1532 C C . TRP A 1 210 ? 17.845 -14.038 -21.997 1.00 94.94 210 TRP A C 1
ATOM 1534 O O . TRP A 1 210 ? 18.772 -14.845 -22.073 1.00 94.94 210 TRP A O 1
ATOM 1544 N N . GLY A 1 211 ? 16.978 -13.862 -22.997 1.00 90.75 211 GLY A N 1
ATOM 1545 C CA . GLY A 1 211 ? 16.962 -14.711 -24.195 1.00 90.75 211 GLY A CA 1
ATOM 1546 C C . GLY A 1 211 ? 16.413 -16.123 -23.980 1.00 90.75 211 GLY A C 1
ATOM 1547 O O . GLY A 1 211 ? 16.484 -16.943 -24.894 1.00 90.75 211 GLY A O 1
ATOM 1548 N N . GLY A 1 212 ? 15.841 -16.403 -22.806 1.00 93.06 212 GLY A N 1
ATOM 1549 C CA . GLY A 1 212 ? 14.980 -17.554 -22.559 1.00 93.06 212 GLY A CA 1
ATOM 1550 C C . GLY A 1 212 ? 13.509 -17.154 -22.410 1.00 93.06 212 GLY A C 1
ATOM 1551 O O . GLY A 1 212 ? 13.127 -15.999 -22.605 1.00 93.06 212 GLY A O 1
ATOM 1552 N N . VAL A 1 213 ? 12.659 -18.135 -22.106 1.00 94.19 213 VAL A N 1
ATOM 1553 C CA . VAL A 1 213 ? 11.225 -17.924 -21.856 1.00 94.19 213 VAL A CA 1
ATOM 1554 C C . VAL A 1 213 ? 11.055 -17.115 -20.570 1.00 94.19 213 VAL A C 1
ATOM 1556 O O . VAL A 1 213 ? 11.545 -17.533 -19.526 1.00 94.19 213 VAL A O 1
ATOM 1559 N N . GLY A 1 214 ? 10.353 -15.981 -20.643 1.00 91.88 214 GLY A N 1
ATOM 1560 C CA . GLY A 1 214 ? 10.075 -15.129 -19.482 1.00 91.88 214 GLY A CA 1
ATOM 1561 C C . GLY A 1 214 ? 11.111 -14.040 -19.194 1.00 91.88 214 GLY A C 1
ATOM 1562 O O . GLY A 1 214 ? 10.889 -13.268 -18.272 1.00 91.88 214 GLY A O 1
ATOM 1563 N N . GLY A 1 215 ? 12.201 -13.945 -19.967 1.00 93.31 215 GLY A N 1
ATOM 1564 C CA . GLY A 1 215 ? 13.296 -13.004 -19.684 1.00 93.31 215 GLY A CA 1
ATOM 1565 C C . GLY A 1 215 ? 13.080 -11.552 -20.126 1.00 93.31 215 GLY A C 1
ATOM 1566 O O . GLY A 1 215 ? 13.851 -10.685 -19.731 1.00 93.31 215 GLY A O 1
ATOM 1567 N N . GLY A 1 216 ? 12.083 -11.277 -20.969 1.00 95.75 216 GLY A N 1
ATOM 1568 C CA . GLY A 1 216 ? 11.759 -9.927 -21.437 1.00 95.75 216 GLY A CA 1
ATOM 1569 C C . GLY A 1 216 ? 11.560 -9.831 -22.949 1.00 95.75 216 GLY A C 1
ATOM 1570 O O . GLY A 1 216 ? 11.452 -10.840 -23.654 1.00 95.75 216 GLY A O 1
ATOM 1571 N N . TRP A 1 217 ? 11.522 -8.598 -23.444 1.00 97.25 217 TRP A N 1
ATOM 1572 C CA . TRP A 1 217 ? 11.314 -8.258 -24.847 1.00 97.25 217 TRP A CA 1
ATOM 1573 C C . TRP A 1 217 ? 12.552 -7.613 -25.468 1.00 97.25 217 TRP A C 1
ATOM 1575 O O . TRP A 1 217 ? 13.273 -6.834 -24.840 1.00 97.25 217 TRP A O 1
ATOM 1585 N N . ARG A 1 218 ? 12.752 -7.931 -26.745 1.00 95.06 218 ARG A N 1
ATOM 1586 C CA . ARG A 1 218 ? 13.694 -7.292 -27.654 1.00 95.06 218 ARG A CA 1
ATOM 1587 C C . ARG A 1 218 ? 12.987 -7.072 -28.983 1.00 95.06 218 ARG A C 1
ATOM 1589 O O . ARG A 1 218 ? 12.263 -7.957 -29.447 1.00 95.06 218 ARG A O 1
ATOM 1596 N N . ASP A 1 219 ? 13.234 -5.938 -29.607 1.00 93.50 219 ASP A N 1
ATOM 1597 C CA . ASP A 1 219 ? 12.760 -5.644 -30.954 1.00 93.50 219 ASP A CA 1
ATOM 1598 C C . ASP A 1 219 ? 13.408 -6.562 -32.027 1.00 93.50 219 ASP A C 1
ATOM 1600 O O . ASP A 1 219 ? 14.229 -7.450 -31.741 1.00 93.50 219 ASP A O 1
ATOM 1604 N N . ASN A 1 220 ? 12.986 -6.391 -33.285 1.00 91.75 220 ASN A N 1
ATOM 1605 C CA . ASN A 1 220 ? 13.484 -7.146 -34.444 1.00 91.75 220 ASN A CA 1
ATOM 1606 C C . ASN A 1 220 ? 14.321 -6.307 -35.426 1.00 91.75 220 ASN A C 1
ATOM 1608 O O . ASN A 1 220 ? 14.610 -6.752 -36.539 1.00 91.75 220 ASN A O 1
ATOM 1612 N N . THR A 1 221 ? 14.680 -5.088 -35.053 1.00 85.00 221 THR A N 1
ATOM 1613 C CA . THR A 1 221 ? 15.277 -4.069 -35.911 1.00 85.00 221 THR A CA 1
ATOM 1614 C C . THR A 1 221 ? 16.568 -3.552 -35.291 1.00 85.00 221 THR A C 1
ATOM 1616 O O . THR A 1 221 ? 16.583 -2.555 -34.592 1.00 85.00 221 THR A O 1
ATOM 1619 N N . ALA A 1 222 ? 17.696 -4.173 -35.641 1.00 80.88 222 ALA A N 1
ATOM 1620 C CA . ALA A 1 222 ? 19.031 -3.743 -35.193 1.00 80.88 222 ALA A CA 1
ATOM 1621 C C . ALA A 1 222 ? 19.507 -2.396 -35.803 1.00 80.88 222 ALA A C 1
ATOM 1623 O O . ALA A 1 222 ? 20.709 -2.185 -35.964 1.00 80.88 222 ALA A O 1
ATOM 1624 N N . ASN A 1 223 ? 18.585 -1.538 -36.248 1.00 76.62 223 ASN A N 1
ATOM 1625 C CA . ASN A 1 223 ? 18.863 -0.305 -36.978 1.00 76.62 223 ASN A CA 1
ATOM 1626 C C . ASN A 1 223 ? 18.615 0.908 -36.078 1.00 76.62 223 ASN A C 1
ATOM 1628 O O . ASN A 1 223 ? 17.626 0.954 -35.354 1.00 76.62 223 ASN A O 1
ATOM 1632 N N . PHE A 1 224 ? 19.479 1.916 -36.199 1.00 73.19 224 PHE A N 1
ATOM 1633 C CA . PHE A 1 224 ? 19.465 3.105 -35.353 1.00 73.19 224 PHE A CA 1
ATOM 1634 C C . PHE A 1 224 ? 19.274 4.406 -36.161 1.00 73.19 224 PHE A C 1
ATOM 1636 O O . PHE A 1 224 ? 19.941 4.552 -37.192 1.00 73.19 224 PHE A O 1
ATOM 1643 N N . PRO A 1 225 ? 18.460 5.384 -35.705 1.00 67.25 225 PRO A N 1
ATOM 1644 C CA . PRO A 1 225 ? 17.627 5.351 -34.499 1.00 67.25 225 PRO A CA 1
ATOM 1645 C C . PRO A 1 225 ? 16.419 4.407 -34.652 1.00 67.25 225 PRO A C 1
ATOM 1647 O O . PRO A 1 225 ? 15.854 4.332 -35.746 1.00 67.25 225 PRO A O 1
ATOM 1650 N N . PRO A 1 226 ? 16.030 3.681 -33.590 1.00 73.31 226 PRO A N 1
ATOM 1651 C CA . PRO A 1 226 ? 14.826 2.865 -33.597 1.00 73.31 226 PRO A CA 1
ATOM 1652 C C . PRO A 1 226 ? 13.572 3.751 -3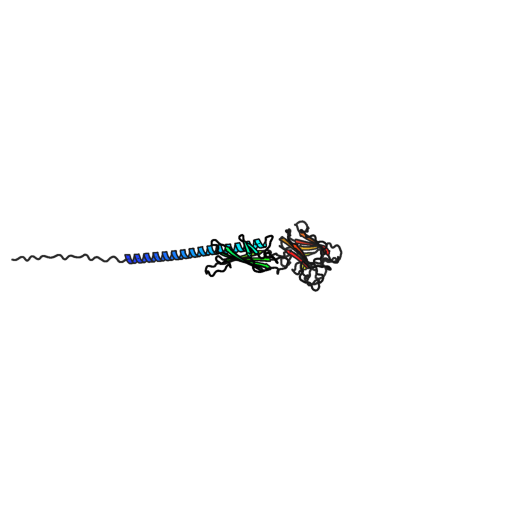3.543 1.00 73.31 226 PRO A C 1
ATOM 1654 O O . PRO A 1 226 ? 13.509 4.700 -32.771 1.00 73.31 226 PRO A O 1
ATOM 1657 N N . ASP A 1 227 ? 12.544 3.399 -34.318 1.00 75.81 227 ASP A N 1
ATOM 1658 C CA . ASP A 1 227 ? 11.164 3.886 -34.127 1.00 75.81 227 ASP A CA 1
ATOM 1659 C C . ASP A 1 227 ? 10.363 2.865 -33.289 1.00 75.81 227 ASP A C 1
ATOM 1661 O O . ASP A 1 227 ? 9.198 2.548 -33.564 1.00 75.81 227 ASP A O 1
ATOM 1665 N N . ASP A 1 228 ? 11.024 2.274 -32.290 1.00 93.50 228 ASP A N 1
ATOM 1666 C CA . ASP A 1 228 ? 10.475 1.165 -31.525 1.00 93.50 228 ASP A CA 1
ATOM 1667 C C . ASP A 1 228 ? 9.554 1.631 -30.410 1.00 93.50 228 ASP A C 1
ATOM 1669 O O . ASP A 1 228 ? 9.819 2.591 -29.683 1.00 93.50 228 ASP A O 1
ATOM 1673 N N . TRP A 1 229 ? 8.472 0.883 -30.225 1.00 96.25 229 TRP A N 1
ATOM 1674 C CA . TRP A 1 229 ? 7.572 1.099 -29.110 1.00 96.25 229 TRP A CA 1
ATOM 1675 C C . TRP A 1 229 ? 7.155 -0.216 -28.470 1.00 96.25 229 TRP A C 1
ATOM 1677 O O . TRP A 1 229 ? 6.962 -1.224 -29.145 1.00 96.25 229 TRP A O 1
ATOM 1687 N N . LEU A 1 230 ? 6.964 -0.172 -27.155 1.00 97.69 230 LEU A N 1
ATOM 1688 C CA . LEU A 1 230 ? 6.399 -1.248 -26.349 1.00 97.69 230 LEU A CA 1
ATOM 1689 C C . LEU A 1 230 ? 5.219 -0.675 -25.565 1.00 97.69 230 LEU A C 1
ATOM 1691 O O . LEU A 1 230 ? 5.367 0.272 -24.800 1.00 97.69 230 LEU A O 1
ATOM 1695 N N . GLN A 1 231 ? 4.033 -1.218 -25.789 1.00 97.88 231 GLN A N 1
ATOM 1696 C CA . GLN A 1 231 ? 2.767 -0.761 -25.232 1.00 97.88 231 GLN A CA 1
ATOM 1697 C C . GLN A 1 231 ? 2.225 -1.788 -24.246 1.00 97.88 231 GLN A C 1
ATOM 1699 O O . GLN A 1 231 ? 2.313 -2.992 -24.484 1.00 97.88 231 GLN A O 1
ATOM 1704 N N . VAL A 1 232 ? 1.592 -1.298 -23.183 1.00 98.62 232 VAL A N 1
ATOM 1705 C CA . VAL A 1 232 ? 0.817 -2.109 -22.246 1.00 98.62 232 VAL A CA 1
ATOM 1706 C C . VAL A 1 232 ? -0.595 -1.548 -22.152 1.00 98.62 232 VAL A C 1
ATOM 1708 O O . VAL A 1 232 ? -0.794 -0.411 -21.719 1.00 98.62 232 VAL A O 1
ATOM 1711 N N . ASP A 1 233 ? -1.570 -2.354 -22.558 1.00 98.56 233 ASP A N 1
ATOM 1712 C CA . ASP A 1 233 ? -2.993 -2.088 -22.384 1.00 98.56 233 ASP A CA 1
ATOM 1713 C C . ASP A 1 233 ? -3.466 -2.693 -21.064 1.00 98.56 233 ASP A C 1
ATOM 1715 O O . ASP A 1 233 ? -3.249 -3.874 -20.792 1.00 98.56 233 ASP A O 1
ATOM 1719 N N . PHE A 1 234 ? -4.114 -1.881 -20.235 1.00 98.31 234 PHE A N 1
ATOM 1720 C CA . PHE A 1 234 ? -4.700 -2.323 -18.976 1.00 98.31 234 PHE A CA 1
ATOM 1721 C C . PHE A 1 234 ? -6.108 -2.882 -19.204 1.00 98.31 234 PHE A C 1
ATOM 1723 O O . PHE A 1 234 ? -6.764 -2.593 -20.205 1.00 98.31 234 PHE A O 1
ATOM 1730 N N . ASN A 1 235 ? -6.630 -3.619 -18.224 1.00 97.00 235 ASN A N 1
ATOM 1731 C CA . ASN A 1 235 ? -8.004 -4.129 -18.280 1.00 97.00 235 ASN A CA 1
ATOM 1732 C C . ASN A 1 235 ? -9.088 -3.051 -18.056 1.00 97.00 235 ASN A C 1
ATOM 1734 O O . ASN A 1 235 ? -10.267 -3.303 -18.301 1.00 97.00 235 ASN A O 1
ATOM 1738 N N . ALA A 1 236 ? -8.707 -1.868 -17.569 1.00 96.81 236 ALA A N 1
ATOM 1739 C CA . ALA A 1 236 ? -9.569 -0.714 -17.343 1.00 96.81 236 ALA A CA 1
ATOM 1740 C C . ALA A 1 236 ? -8.727 0.571 -17.265 1.00 96.81 236 ALA A C 1
ATOM 1742 O O . ALA A 1 236 ? -7.499 0.525 -17.204 1.00 96.81 236 ALA A O 1
ATOM 1743 N N . SER A 1 237 ? -9.383 1.731 -17.232 1.00 97.19 237 SER A N 1
ATOM 1744 C CA . SER A 1 237 ? -8.700 2.998 -16.959 1.00 97.19 237 SER A CA 1
ATOM 1745 C C . SER A 1 237 ? -8.362 3.134 -15.476 1.00 97.19 237 SER A C 1
ATOM 1747 O O . SER A 1 237 ? -9.238 2.980 -14.622 1.00 97.19 237 SER A O 1
ATOM 1749 N N . TYR A 1 238 ? -7.117 3.495 -15.175 1.00 95.69 238 TYR A N 1
ATOM 1750 C CA . TYR A 1 238 ? -6.635 3.719 -13.813 1.00 95.69 238 TYR A CA 1
ATOM 1751 C C . TYR A 1 238 ? -5.913 5.055 -13.694 1.00 95.69 238 TYR A C 1
ATOM 1753 O O . TYR A 1 238 ? -5.249 5.494 -14.631 1.00 95.69 238 TYR A O 1
ATOM 1761 N N . THR A 1 239 ? -6.039 5.688 -12.528 1.00 95.12 239 THR A N 1
ATOM 1762 C CA . THR A 1 239 ? -5.187 6.811 -12.134 1.00 95.12 239 THR A CA 1
ATOM 1763 C C . THR A 1 239 ? -3.875 6.253 -11.611 1.00 95.12 239 THR A C 1
ATOM 1765 O O . THR A 1 239 ? -3.861 5.579 -10.584 1.00 95.12 239 THR A O 1
ATOM 1768 N N . LEU A 1 240 ? -2.798 6.499 -12.345 1.00 93.19 240 LEU A N 1
ATOM 1769 C CA . LEU A 1 240 ? -1.470 6.012 -12.005 1.00 93.19 240 LEU A CA 1
ATOM 1770 C C . LEU A 1 240 ? -0.770 6.995 -11.064 1.00 93.19 240 LEU A C 1
ATOM 1772 O O . LEU A 1 240 ? -0.918 8.207 -11.245 1.00 93.19 240 LEU A O 1
ATOM 1776 N N . ASN A 1 241 ? 0.013 6.472 -10.118 1.00 90.31 241 ASN A N 1
ATOM 1777 C CA . ASN A 1 241 ? 0.875 7.224 -9.192 1.00 90.31 241 ASN A CA 1
ATOM 1778 C C . ASN A 1 241 ? 2.368 6.872 -9.306 1.00 90.31 241 ASN A C 1
ATOM 1780 O O . ASN A 1 241 ? 3.210 7.668 -8.869 1.00 90.31 241 ASN A O 1
ATOM 1784 N N . GLU A 1 242 ? 2.700 5.756 -9.961 1.00 91.69 242 GLU A N 1
ATOM 1785 C CA . GLU A 1 242 ? 4.072 5.381 -10.295 1.00 91.69 242 GLU A CA 1
ATOM 1786 C C . GLU A 1 242 ? 4.168 4.560 -11.596 1.00 91.69 242 GLU A C 1
ATOM 1788 O O . GLU A 1 242 ? 3.277 3.770 -11.908 1.00 91.69 242 GLU A O 1
ATOM 1793 N N . ILE A 1 243 ? 5.259 4.731 -12.352 1.00 95.50 243 ILE A N 1
ATOM 1794 C CA . ILE A 1 243 ? 5.657 3.852 -13.464 1.00 95.50 243 ILE A CA 1
ATOM 1795 C C . ILE A 1 243 ? 7.121 3.439 -13.278 1.00 95.50 243 ILE A C 1
ATOM 1797 O O . ILE A 1 243 ? 7.976 4.292 -13.033 1.00 95.50 243 ILE A O 1
ATOM 1801 N N . ASN A 1 244 ? 7.414 2.148 -13.453 1.00 95.94 244 ASN A N 1
ATOM 1802 C CA . ASN A 1 244 ? 8.776 1.616 -13.480 1.00 95.94 244 ASN A CA 1
ATOM 1803 C C . ASN A 1 244 ? 9.091 1.013 -14.844 1.00 95.94 244 ASN A C 1
ATOM 1805 O O . ASN A 1 244 ? 8.276 0.286 -15.410 1.00 95.94 244 ASN A O 1
ATOM 1809 N N . VAL A 1 245 ? 10.297 1.276 -15.339 1.00 97.81 245 VAL A N 1
ATOM 1810 C CA . VAL A 1 245 ? 10.844 0.649 -16.544 1.00 97.81 245 VAL A CA 1
ATOM 1811 C C . VAL A 1 245 ? 12.162 -0.017 -16.183 1.00 97.81 245 VAL A C 1
ATOM 1813 O O . VAL A 1 245 ? 13.056 0.625 -15.623 1.00 97.81 245 VAL A O 1
ATOM 1816 N N . PHE A 1 246 ? 12.277 -1.301 -16.512 1.00 97.81 246 PHE A N 1
ATOM 1817 C CA . PHE A 1 246 ? 13.456 -2.116 -16.264 1.00 97.81 246 PHE A CA 1
ATOM 1818 C C . PHE A 1 246 ? 14.097 -2.532 -17.590 1.00 97.81 246 PHE A C 1
ATOM 1820 O O . PHE A 1 246 ? 13.441 -3.065 -18.487 1.00 97.81 246 PHE A O 1
ATOM 1827 N N . GLY A 1 247 ? 15.390 -2.254 -17.717 1.00 96.06 247 GLY A N 1
ATOM 1828 C CA . GLY A 1 247 ? 16.237 -2.681 -18.823 1.00 96.06 247 GLY A CA 1
ATOM 1829 C C . GLY A 1 247 ? 17.119 -3.871 -18.449 1.00 96.06 247 GLY A C 1
ATOM 1830 O O . GLY A 1 247 ? 17.161 -4.328 -17.307 1.00 96.06 247 GLY A O 1
ATOM 1831 N N . VAL A 1 248 ? 17.874 -4.358 -19.429 1.00 96.12 248 VAL A N 1
ATOM 1832 C CA . VAL A 1 248 ? 18.779 -5.499 -19.248 1.00 96.12 248 VAL A CA 1
ATOM 1833 C C . VAL A 1 248 ? 20.016 -5.092 -18.450 1.00 96.12 248 VAL A C 1
ATOM 1835 O O . VAL A 1 248 ? 20.615 -4.044 -18.682 1.00 96.12 248 VAL A O 1
ATOM 1838 N N . GLN A 1 249 ? 20.416 -5.950 -17.514 1.00 96.25 249 GLN A N 1
ATOM 1839 C CA . GLN A 1 249 ? 21.637 -5.778 -16.727 1.00 96.25 249 GLN A CA 1
ATOM 1840 C C . GLN A 1 249 ? 22.882 -6.142 -17.540 1.00 96.25 249 GLN A C 1
ATOM 1842 O O . GLN A 1 249 ? 22.855 -7.066 -18.351 1.00 96.25 249 GLN A O 1
ATOM 1847 N N . ASP A 1 250 ? 24.011 -5.493 -17.249 1.00 95.75 250 ASP A N 1
ATOM 1848 C CA . ASP A 1 250 ? 25.291 -5.800 -17.905 1.00 95.75 250 ASP A CA 1
ATOM 1849 C C . ASP A 1 250 ? 25.701 -7.274 -17.706 1.00 95.75 250 ASP A C 1
ATOM 1851 O O . ASP A 1 250 ? 26.179 -7.918 -18.639 1.00 95.75 250 ASP A O 1
ATOM 1855 N N . ASN A 1 251 ? 25.438 -7.846 -16.522 1.00 95.12 251 ASN A N 1
ATOM 1856 C CA . ASN A 1 251 ? 25.593 -9.279 -16.251 1.00 95.12 251 ASN A CA 1
ATOM 1857 C C . ASN A 1 251 ? 24.262 -10.043 -16.402 1.00 95.12 251 ASN A C 1
ATOM 1859 O O . ASN A 1 251 ? 23.759 -10.638 -15.448 1.00 95.12 251 ASN A O 1
ATOM 1863 N N . TYR A 1 252 ? 23.682 -10.041 -17.604 1.00 94.31 252 TYR A N 1
ATOM 1864 C CA . TYR A 1 252 ? 22.399 -10.708 -17.873 1.00 94.31 252 TYR A CA 1
ATOM 1865 C C . TYR A 1 252 ? 22.424 -12.236 -17.678 1.00 94.31 252 TYR A C 1
ATOM 1867 O O . TYR A 1 252 ? 21.370 -12.855 -17.569 1.00 94.31 252 TYR A O 1
ATOM 1875 N N . THR A 1 253 ? 23.606 -12.868 -17.660 1.00 94.94 253 THR A N 1
ATOM 1876 C CA . THR A 1 253 ? 23.741 -14.324 -17.461 1.00 94.94 253 THR A CA 1
ATOM 1877 C C . THR A 1 253 ? 23.570 -14.756 -16.005 1.00 94.94 253 THR A C 1
ATOM 1879 O O . THR A 1 253 ? 23.273 -15.917 -15.737 1.00 94.94 253 THR A O 1
ATOM 1882 N N . ALA A 1 254 ? 23.752 -13.827 -15.067 1.00 94.50 254 ALA A N 1
ATOM 1883 C CA . ALA A 1 254 ? 23.527 -14.028 -13.641 1.00 94.50 254 ALA A CA 1
ATOM 1884 C C . ALA A 1 254 ? 23.001 -12.714 -13.035 1.00 94.50 254 ALA A C 1
ATOM 1886 O O . ALA A 1 254 ? 23.728 -12.044 -12.290 1.00 94.50 254 ALA A O 1
ATOM 1887 N N . PRO A 1 255 ? 21.773 -12.300 -13.406 1.00 93.62 255 PRO A N 1
ATOM 1888 C CA . PRO A 1 255 ? 21.229 -11.022 -12.987 1.00 93.62 255 PRO A CA 1
ATOM 1889 C C . PRO A 1 255 ? 20.879 -11.060 -11.497 1.00 93.62 255 PRO A C 1
ATOM 1891 O O . PRO A 1 255 ? 20.635 -12.116 -10.909 1.00 93.62 255 PRO A O 1
ATOM 1894 N N . SER A 1 256 ? 20.846 -9.886 -10.880 1.00 93.12 256 SER A N 1
ATOM 1895 C CA . SER A 1 256 ? 20.413 -9.715 -9.489 1.00 93.12 256 SER A CA 1
ATOM 1896 C C . SER A 1 256 ? 19.123 -8.900 -9.431 1.00 93.12 256 SER A C 1
ATOM 1898 O O . SER A 1 256 ? 18.696 -8.345 -10.441 1.00 93.12 256 SER A O 1
ATOM 1900 N N . ALA A 1 257 ? 18.474 -8.822 -8.269 1.00 90.31 257 ALA A N 1
ATOM 1901 C CA . ALA A 1 257 ? 17.317 -7.944 -8.114 1.00 90.31 257 ALA A CA 1
ATOM 1902 C C . ALA A 1 257 ? 17.719 -6.487 -8.447 1.00 90.31 257 ALA A C 1
ATOM 1904 O O . ALA A 1 257 ? 18.655 -5.970 -7.824 1.00 90.31 257 ALA A O 1
ATOM 1905 N N . PRO A 1 258 ? 17.056 -5.815 -9.412 1.00 91.69 258 PRO A N 1
ATOM 1906 C CA . PRO A 1 258 ? 17.401 -4.445 -9.771 1.00 91.69 258 PRO A CA 1
ATOM 1907 C C . PRO A 1 258 ? 17.268 -3.490 -8.584 1.00 91.69 258 PRO A C 1
ATOM 1909 O O . PRO A 1 258 ? 16.330 -3.575 -7.792 1.00 91.69 258 PRO A O 1
ATOM 1912 N N . THR A 1 259 ? 18.190 -2.535 -8.485 1.00 88.25 259 THR A N 1
ATOM 1913 C CA . THR 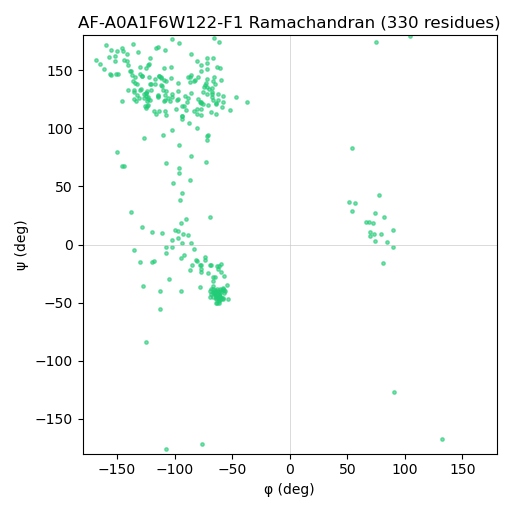A 1 259 ? 18.130 -1.443 -7.503 1.00 88.25 259 THR A CA 1
ATOM 1914 C C . THR A 1 259 ? 18.166 -0.104 -8.230 1.00 88.25 259 THR A C 1
ATOM 1916 O O . THR A 1 259 ? 18.750 -0.008 -9.307 1.00 88.25 259 THR A O 1
ATOM 1919 N N . LEU A 1 260 ? 17.615 0.955 -7.630 1.00 85.69 260 LEU A N 1
ATOM 1920 C CA . LEU A 1 260 ? 17.669 2.316 -8.194 1.00 85.69 260 LEU A CA 1
ATOM 1921 C C . LEU A 1 260 ? 19.109 2.807 -8.435 1.00 85.69 260 LEU A C 1
ATOM 1923 O O . LEU A 1 260 ? 19.370 3.638 -9.305 1.00 85.69 260 LEU A O 1
ATOM 1927 N N . ALA A 1 261 ? 20.068 2.288 -7.662 1.00 87.44 261 ALA A N 1
ATOM 1928 C CA . ALA A 1 261 ? 21.483 2.613 -7.791 1.00 87.44 261 ALA A CA 1
ATOM 1929 C C . ALA A 1 261 ? 22.176 1.888 -8.962 1.00 87.44 261 ALA A C 1
ATOM 1931 O O . ALA A 1 261 ? 23.259 2.304 -9.369 1.00 87.44 261 ALA A O 1
ATOM 1932 N N . MET A 1 262 ? 21.575 0.819 -9.490 1.00 91.94 262 MET A N 1
ATOM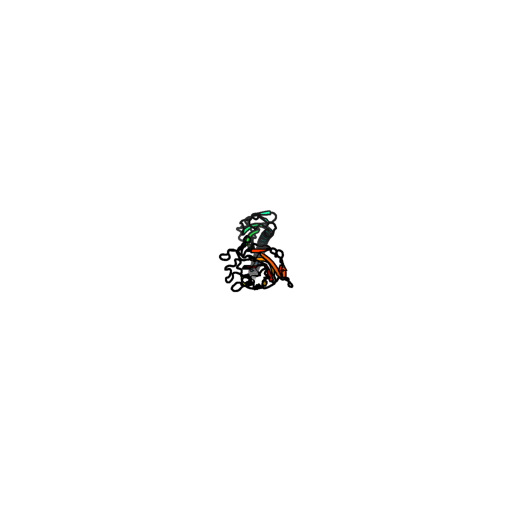 1933 C CA . MET A 1 262 ? 22.198 -0.060 -10.474 1.00 91.94 262 MET A CA 1
ATOM 1934 C C . MET A 1 262 ? 22.310 0.613 -11.843 1.00 91.94 262 MET A C 1
ATOM 1936 O O . MET A 1 262 ? 21.327 1.117 -12.394 1.00 91.94 262 MET A O 1
ATOM 1940 N N . THR A 1 263 ? 23.513 0.579 -12.410 1.00 95.56 263 THR A N 1
ATOM 1941 C CA . THR A 1 263 ? 23.804 1.131 -13.733 1.00 95.56 263 THR A CA 1
ATOM 1942 C C . THR A 1 263 ? 23.920 0.045 -14.797 1.00 95.56 263 THR A C 1
ATOM 1944 O O . THR A 1 263 ? 24.314 -1.078 -14.490 1.00 95.56 263 THR A O 1
ATOM 1947 N N . SER A 1 264 ? 23.628 0.398 -16.047 1.00 93.12 264 SER A N 1
ATOM 1948 C CA . SER A 1 264 ? 23.958 -0.386 -17.235 1.00 93.12 264 SER A CA 1
ATOM 1949 C C . SER A 1 264 ? 24.824 0.438 -18.179 1.00 93.12 264 SER A C 1
ATOM 1951 O O . SER A 1 264 ? 24.590 1.631 -18.387 1.00 93.12 264 SER A O 1
ATOM 1953 N N . THR A 1 265 ? 25.830 -0.221 -18.740 1.00 94.31 265 THR A N 1
ATOM 1954 C CA . THR A 1 265 ? 26.738 0.325 -19.749 1.00 94.31 265 THR A CA 1
ATOM 1955 C C . THR A 1 265 ? 26.674 -0.429 -21.073 1.00 94.31 265 THR A C 1
ATOM 1957 O O . THR A 1 265 ? 27.162 0.093 -22.072 1.00 94.31 265 THR A O 1
ATOM 1960 N N . LEU A 1 266 ? 26.070 -1.625 -21.099 1.00 93.25 266 LEU A N 1
ATOM 1961 C CA . LEU A 1 266 ? 26.110 -2.517 -22.260 1.00 93.25 266 LEU A CA 1
ATOM 1962 C C . LEU A 1 266 ? 24.767 -2.717 -22.962 1.00 93.25 266 LEU A C 1
ATOM 1964 O O . LEU A 1 266 ? 24.769 -2.787 -24.181 1.00 93.25 266 LEU A O 1
ATOM 1968 N N . TYR A 1 267 ? 23.654 -2.847 -22.231 1.00 92.00 267 TYR A N 1
ATOM 1969 C CA . TYR A 1 267 ? 22.387 -3.344 -22.807 1.00 92.00 267 TYR A CA 1
ATOM 1970 C C . TYR A 1 267 ? 21.141 -2.546 -22.402 1.00 92.00 267 TYR A C 1
ATOM 1972 O O . TYR A 1 267 ? 20.034 -2.857 -22.846 1.00 92.00 267 TYR A O 1
ATOM 1980 N N . GLY A 1 268 ? 21.296 -1.566 -21.512 1.00 92.19 268 GLY A N 1
ATOM 1981 C CA . GLY A 1 268 ? 20.197 -0.758 -21.000 1.00 92.19 268 GLY A CA 1
ATOM 1982 C C . GLY A 1 268 ? 19.637 0.229 -22.025 1.00 92.19 268 GLY A C 1
ATOM 1983 O O . GLY A 1 268 ? 20.294 0.613 -22.994 1.00 92.19 268 GLY A O 1
ATOM 1984 N N . LEU A 1 269 ? 18.412 0.681 -21.766 1.00 95.06 269 LEU A N 1
ATOM 1985 C CA . LEU A 1 269 ? 17.793 1.789 -22.489 1.00 95.06 269 LEU A CA 1
ATOM 1986 C C . LEU A 1 269 ? 18.535 3.095 -22.190 1.00 95.06 269 LEU A C 1
ATOM 1988 O O . LEU A 1 269 ? 18.898 3.339 -21.036 1.00 95.06 269 LEU A O 1
ATOM 1992 N N . LYS A 1 270 ? 18.716 3.948 -23.199 1.00 94.56 270 LYS A N 1
ATOM 1993 C CA . LYS A 1 270 ? 19.475 5.197 -23.077 1.00 94.56 270 LYS A CA 1
ATOM 1994 C C . LYS A 1 270 ? 18.584 6.427 -23.224 1.00 94.56 270 LYS A C 1
ATOM 1996 O O . LYS A 1 270 ? 18.516 7.217 -22.284 1.00 94.56 270 LYS A O 1
ATOM 2001 N N . ASP A 1 271 ? 17.851 6.532 -24.330 1.00 95.56 271 ASP A N 1
ATOM 2002 C CA . ASP A 1 271 ? 16.933 7.643 -24.591 1.00 95.56 271 ASP A CA 1
ATOM 2003 C C . ASP A 1 271 ? 15.547 7.083 -24.916 1.00 95.56 271 ASP A C 1
ATOM 2005 O O . ASP A 1 271 ? 15.402 6.221 -25.781 1.00 95.56 271 ASP A O 1
ATOM 2009 N N . PHE A 1 272 ? 14.517 7.524 -24.204 1.00 96.56 272 PHE A N 1
ATOM 2010 C CA . PHE A 1 272 ? 13.155 7.036 -24.404 1.00 96.56 272 PHE A CA 1
ATOM 2011 C C . PHE A 1 272 ? 12.121 7.942 -23.741 1.00 96.56 272 PHE A C 1
ATOM 2013 O O . PHE A 1 272 ? 12.397 8.600 -22.739 1.00 96.56 272 PHE A O 1
ATOM 2020 N N . ASP A 1 273 ? 10.899 7.899 -24.260 1.00 97.81 273 ASP A N 1
ATOM 2021 C CA . ASP A 1 273 ? 9.741 8.554 -23.670 1.00 97.81 273 ASP A CA 1
ATOM 2022 C C . ASP A 1 273 ? 8.787 7.532 -23.047 1.00 97.81 273 ASP A C 1
ATOM 2024 O O . ASP A 1 273 ? 8.370 6.561 -23.682 1.00 97.81 273 ASP A O 1
ATOM 2028 N N . ILE A 1 274 ? 8.364 7.796 -21.815 1.00 98.25 274 ILE A N 1
ATOM 2029 C CA . ILE A 1 274 ? 7.243 7.121 -21.164 1.00 98.25 274 ILE A CA 1
ATOM 2030 C C . ILE A 1 274 ? 5.980 7.934 -21.443 1.00 98.25 274 ILE A C 1
ATOM 2032 O O . ILE A 1 274 ? 5.862 9.105 -21.063 1.00 98.25 274 ILE A O 1
ATOM 2036 N N . GLN A 1 275 ? 5.019 7.305 -22.115 1.00 98.25 275 GLN A N 1
ATOM 2037 C CA . GLN A 1 275 ? 3.822 7.952 -22.635 1.00 98.25 275 GLN A CA 1
ATOM 2038 C C . GLN A 1 275 ? 2.539 7.280 -22.147 1.00 98.25 275 GLN A C 1
ATOM 2040 O O . GLN A 1 275 ? 2.493 6.077 -21.905 1.00 98.25 275 GLN A O 1
ATOM 2045 N N . TYR A 1 276 ? 1.468 8.064 -22.058 1.00 98.25 276 TYR A N 1
ATOM 2046 C CA . TYR A 1 276 ? 0.120 7.600 -21.743 1.00 98.25 276 TYR A CA 1
ATOM 2047 C C . TYR A 1 276 ? -0.864 7.965 -22.853 1.00 98.25 276 TYR A C 1
ATOM 2049 O O . TYR A 1 276 ? -0.657 8.923 -23.606 1.00 98.25 276 TYR A O 1
ATOM 2057 N N . TRP A 1 277 ? -1.955 7.208 -22.950 1.00 98.12 277 TRP A N 1
ATOM 2058 C CA . TRP A 1 277 ? -3.028 7.495 -23.898 1.00 98.12 277 TRP A CA 1
ATOM 2059 C C . TRP A 1 277 ? -4.072 8.422 -23.272 1.00 98.12 277 TRP A C 1
ATOM 2061 O O . TRP A 1 277 ? -4.678 8.078 -22.255 1.00 98.12 277 TRP A O 1
ATOM 2071 N N . ASN A 1 278 ? -4.321 9.580 -23.889 1.00 95.62 278 ASN A N 1
ATOM 2072 C CA . ASN A 1 278 ? -5.297 10.566 -23.404 1.00 95.62 278 ASN A CA 1
ATOM 2073 C C . ASN A 1 278 ? -6.691 10.434 -24.050 1.00 95.62 278 ASN A C 1
ATOM 2075 O O . ASN A 1 278 ? -7.457 11.392 -24.014 1.00 95.62 278 ASN A O 1
ATOM 2079 N N . SER A 1 279 ? -7.001 9.279 -24.652 1.00 94.56 279 SER A N 1
ATOM 2080 C CA . SER A 1 279 ? -8.160 8.977 -25.522 1.00 94.56 279 SER A CA 1
ATOM 2081 C C . SER A 1 279 ? -8.061 9.408 -26.994 1.00 94.56 279 SER A C 1
ATOM 2083 O O . SER A 1 279 ? -8.787 8.844 -27.810 1.00 94.56 279 SER A O 1
ATOM 2085 N N . SER A 1 280 ? -7.124 10.290 -27.359 1.00 94.50 280 SER A N 1
ATOM 2086 C CA . SER A 1 280 ? -6.972 10.801 -28.736 1.00 94.50 280 SER A CA 1
ATOM 2087 C C . SER A 1 280 ? -5.554 10.664 -29.294 1.00 94.50 280 SER A C 1
ATOM 2089 O O . SER A 1 280 ? -5.369 10.432 -30.487 1.00 94.50 280 SER A O 1
ATOM 2091 N N . SER A 1 281 ? -4.543 10.824 -28.444 1.00 96.94 281 SER A N 1
ATOM 2092 C CA . SER A 1 281 ? -3.130 10.811 -28.804 1.00 96.94 281 SER A CA 1
ATOM 2093 C C . SER A 1 281 ? -2.266 10.326 -27.641 1.00 96.94 281 SER A C 1
ATOM 2095 O O . SER A 1 281 ? -2.661 10.333 -26.472 1.00 96.94 281 SER A O 1
ATOM 2097 N N . TRP A 1 282 ? -1.041 9.927 -27.972 1.00 98.00 282 TRP A N 1
ATOM 2098 C CA . TRP A 1 282 ? -0.000 9.674 -26.983 1.00 98.00 282 TRP A CA 1
ATOM 2099 C C . TRP A 1 282 ? 0.533 10.988 -26.427 1.00 98.00 282 TRP A C 1
ATOM 2101 O O . TRP A 1 282 ? 0.765 11.931 -27.183 1.00 98.00 282 TRP A O 1
ATOM 2111 N N . GLN A 1 283 ? 0.698 11.058 -25.111 1.00 98.06 283 GLN A N 1
ATOM 2112 C CA . GLN A 1 283 ? 1.246 12.209 -24.397 1.00 98.06 283 GLN A CA 1
ATOM 2113 C C . GLN A 1 283 ? 2.374 11.747 -23.479 1.00 98.06 283 GLN A C 1
ATOM 2115 O O . GLN A 1 283 ? 2.285 10.663 -22.906 1.00 98.06 283 GLN A O 1
ATOM 2120 N N . ASN A 1 284 ? 3.407 12.569 -23.308 1.00 97.44 284 ASN A N 1
ATOM 2121 C CA . ASN A 1 284 ? 4.488 12.267 -22.372 1.00 97.44 284 ASN A CA 1
ATOM 2122 C C . ASN A 1 284 ? 3.978 12.373 -20.932 1.00 97.44 284 ASN A C 1
ATOM 2124 O O . ASN A 1 284 ? 3.304 13.340 -20.564 1.00 97.44 284 ASN A O 1
ATOM 2128 N N . VAL A 1 285 ? 4.312 11.381 -20.109 1.00 96.31 285 VAL A N 1
ATOM 2129 C CA . VAL A 1 285 ? 4.151 11.478 -18.656 1.00 96.31 285 VAL A CA 1
ATOM 2130 C C . VAL A 1 285 ? 5.102 12.568 -18.147 1.00 96.31 285 VAL A C 1
ATOM 2132 O O . VAL A 1 285 ? 6.199 12.737 -18.678 1.00 96.31 285 VAL A O 1
ATOM 2135 N N . SER A 1 286 ? 4.698 13.341 -17.135 1.00 94.44 286 SER A N 1
ATOM 2136 C CA . SER A 1 286 ? 5.587 14.344 -16.530 1.00 94.44 286 SER A CA 1
ATOM 2137 C C . SER A 1 286 ? 6.861 13.673 -16.000 1.00 94.44 286 SER A C 1
ATOM 2139 O O . SER A 1 286 ? 6.772 12.687 -15.274 1.00 94.44 286 SER A O 1
ATOM 2141 N N . GLY A 1 287 ? 8.037 14.174 -16.392 1.00 93.00 287 GLY A N 1
ATOM 2142 C CA . GLY A 1 287 ? 9.328 13.538 -16.091 1.00 93.00 287 GLY A CA 1
ATOM 2143 C C . GLY A 1 287 ? 9.639 12.280 -16.916 1.00 93.00 287 GLY A C 1
ATOM 2144 O O . GLY A 1 287 ? 10.679 11.671 -16.708 1.00 93.00 287 GLY A O 1
ATOM 2145 N N . GLY A 1 288 ? 8.770 11.900 -17.856 1.00 95.25 288 GLY A N 1
ATOM 2146 C CA . GLY A 1 288 ? 8.901 10.688 -18.662 1.00 95.25 288 GLY A CA 1
ATOM 2147 C C . GLY A 1 288 ? 9.747 10.814 -19.921 1.00 95.25 288 GLY A C 1
ATOM 2148 O O . GLY A 1 288 ? 9.861 9.827 -20.629 1.00 95.25 288 GLY A O 1
ATOM 2149 N N . VAL A 1 289 ? 10.332 11.980 -20.200 1.00 97.44 289 VAL A N 1
ATOM 2150 C CA . VAL A 1 289 ? 11.335 12.144 -21.265 1.00 97.44 289 VAL A CA 1
ATOM 2151 C C . VAL A 1 289 ? 12.699 11.841 -20.662 1.00 97.44 289 VAL A C 1
ATOM 2153 O O . VAL A 1 289 ? 13.229 12.640 -19.887 1.00 97.44 289 VAL A O 1
ATOM 2156 N N . ILE A 1 290 ? 13.243 10.672 -20.979 1.00 97.44 290 ILE A N 1
ATOM 2157 C CA . ILE A 1 290 ? 14.491 10.166 -20.419 1.00 97.44 290 ILE A CA 1
ATOM 2158 C C . ILE A 1 290 ? 15.585 10.272 -21.479 1.00 97.44 290 ILE A C 1
ATOM 2160 O O . ILE A 1 290 ? 15.434 9.772 -22.588 1.00 97.44 290 ILE A O 1
ATOM 2164 N N . THR A 1 291 ? 16.696 10.918 -21.130 1.00 96.56 291 THR A N 1
ATOM 2165 C CA . THR A 1 291 ? 17.849 11.118 -22.022 1.00 96.56 291 THR A CA 1
ATOM 2166 C C . THR A 1 291 ? 19.148 10.803 -21.295 1.00 96.56 291 THR A C 1
ATOM 2168 O O . THR A 1 291 ? 19.284 11.151 -20.119 1.00 96.56 291 THR A O 1
ATOM 2171 N N . ASN A 1 292 ? 20.129 10.236 -21.994 1.00 95.31 292 ASN A N 1
ATOM 2172 C CA . ASN A 1 292 ? 21.418 9.794 -21.464 1.00 95.31 292 ASN A CA 1
ATOM 2173 C C . ASN A 1 292 ? 21.284 8.886 -20.231 1.00 95.31 292 ASN A C 1
ATOM 2175 O O . ASN A 1 292 ? 22.091 8.964 -19.299 1.00 95.31 292 ASN A O 1
ATOM 2179 N N . ASN A 1 293 ? 20.263 8.027 -20.206 1.00 96.38 293 ASN A N 1
ATOM 2180 C CA . ASN A 1 293 ? 20.078 7.079 -19.122 1.00 96.38 293 ASN A CA 1
ATOM 2181 C C . ASN A 1 293 ? 21.220 6.063 -19.086 1.00 96.38 293 ASN A C 1
ATOM 2183 O O . ASN A 1 293 ? 21.654 5.522 -20.101 1.00 96.38 293 ASN A O 1
ATOM 2187 N N . ASN A 1 294 ? 21.671 5.779 -17.872 1.00 96.00 294 ASN A N 1
ATOM 2188 C CA . ASN A 1 294 ? 22.608 4.708 -17.578 1.00 96.00 294 ASN A CA 1
ATOM 2189 C C . ASN A 1 294 ? 22.096 3.802 -16.455 1.00 96.00 294 ASN A C 1
ATOM 2191 O O . ASN A 1 294 ? 22.889 3.075 -15.866 1.00 96.00 294 ASN A O 1
ATOM 2195 N N . ARG A 1 295 ? 20.808 3.873 -16.096 1.00 95.88 295 ARG A N 1
ATOM 2196 C CA . ARG A 1 295 ? 20.193 3.074 -15.029 1.00 95.88 295 ARG A CA 1
ATOM 2197 C C . ARG A 1 295 ? 19.502 1.847 -15.599 1.00 95.88 295 ARG A C 1
ATOM 2199 O O . ARG A 1 295 ? 18.808 1.941 -16.607 1.00 95.88 295 ARG A O 1
ATOM 2206 N N . VAL A 1 296 ? 19.645 0.717 -14.906 1.00 96.62 296 VAL A N 1
ATOM 2207 C CA . VAL A 1 296 ? 18.876 -0.508 -15.201 1.00 96.62 296 VAL A CA 1
ATOM 2208 C C . VAL A 1 296 ? 17.397 -0.296 -14.893 1.00 96.62 296 VAL A C 1
ATOM 2210 O O . VAL A 1 296 ? 16.543 -0.808 -15.603 1.00 96.62 296 VAL A O 1
ATOM 2213 N N . TRP A 1 297 ? 17.095 0.463 -13.844 1.00 96.38 297 TRP A N 1
ATOM 2214 C CA . TRP A 1 297 ? 15.737 0.735 -13.406 1.00 96.38 297 TRP A CA 1
ATOM 2215 C C . TRP A 1 297 ? 15.499 2.244 -13.370 1.00 96.38 297 TRP A C 1
ATOM 2217 O O . TRP A 1 297 ? 16.173 2.977 -12.643 1.00 96.38 297 TRP A O 1
ATOM 2227 N N . VAL A 1 298 ? 14.525 2.692 -14.163 1.00 96.19 298 VAL A N 1
ATOM 2228 C CA . VAL A 1 298 ? 13.993 4.055 -14.142 1.00 96.19 298 VAL A CA 1
ATOM 2229 C C . VAL A 1 298 ? 12.639 4.052 -13.441 1.00 96.19 298 VAL A C 1
ATOM 2231 O O . VAL A 1 298 ? 11.730 3.324 -13.837 1.00 96.19 298 VAL A O 1
ATOM 2234 N N . GLN A 1 299 ? 12.519 4.871 -12.398 1.00 94.12 299 GLN A N 1
ATOM 2235 C CA . GLN A 1 299 ? 11.307 5.036 -11.601 1.00 94.12 299 GLN A CA 1
ATOM 2236 C C . GLN A 1 299 ? 10.757 6.452 -11.778 1.00 94.12 299 GLN A C 1
ATOM 2238 O O . GLN A 1 299 ? 11.472 7.430 -11.552 1.00 94.12 299 GLN A O 1
ATOM 2243 N N . LEU A 1 300 ? 9.470 6.557 -12.106 1.00 92.75 300 LEU A N 1
ATOM 2244 C CA . LEU A 1 300 ? 8.713 7.806 -12.088 1.00 92.75 300 LEU A CA 1
ATOM 2245 C C . LEU A 1 300 ? 7.645 7.741 -11.004 1.00 92.75 300 LEU A C 1
ATOM 2247 O O . LEU A 1 300 ? 6.707 6.962 -11.125 1.00 92.75 300 LEU A O 1
ATOM 2251 N N . THR A 1 301 ? 7.755 8.580 -9.976 1.00 89.06 301 THR A N 1
ATOM 2252 C CA . THR A 1 301 ? 6.765 8.702 -8.893 1.00 89.06 301 THR A CA 1
ATOM 2253 C C . THR A 1 301 ? 5.994 10.014 -8.986 1.00 89.06 301 T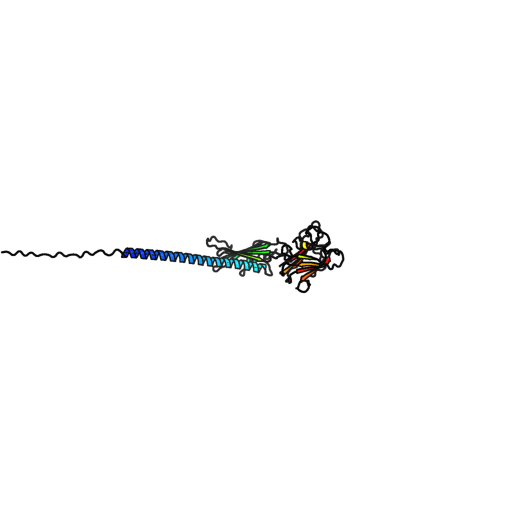HR A C 1
ATOM 2255 O O . THR A 1 301 ? 6.369 10.927 -9.721 1.00 89.06 301 THR A O 1
ATOM 2258 N N . GLY A 1 302 ? 4.902 10.129 -8.224 1.00 80.00 302 GLY A N 1
ATOM 2259 C CA . GLY A 1 302 ? 4.136 11.376 -8.132 1.00 80.00 302 GLY A CA 1
ATOM 2260 C C . GLY A 1 302 ? 3.394 11.726 -9.421 1.00 80.00 302 GLY A C 1
ATOM 2261 O O . GLY A 1 302 ? 3.020 12.881 -9.630 1.00 80.00 302 GLY A O 1
ATOM 2262 N N . ILE A 1 303 ? 3.183 10.737 -10.290 1.00 87.44 303 ILE A N 1
ATOM 2263 C CA . ILE A 1 303 ? 2.342 10.895 -11.471 1.00 87.44 303 ILE A CA 1
ATOM 2264 C C . ILE A 1 303 ? 0.871 10.977 -11.025 1.00 87.44 303 ILE A C 1
ATOM 2266 O O . ILE A 1 303 ? 0.492 10.483 -9.966 1.00 87.44 303 ILE A O 1
ATOM 2270 N N . ASN A 1 304 ? 0.040 11.678 -11.793 1.00 90.25 304 ASN A N 1
ATOM 2271 C CA . ASN A 1 304 ? -1.401 11.761 -11.545 1.00 90.25 304 ASN A CA 1
ATOM 2272 C C . ASN A 1 304 ? -2.125 11.787 -12.889 1.00 90.25 304 ASN A C 1
ATOM 2274 O O . ASN A 1 304 ? -2.639 12.811 -13.341 1.00 90.25 304 ASN A O 1
ATOM 2278 N N . VAL A 1 305 ? -2.051 10.655 -13.584 1.00 94.00 305 VAL A N 1
ATOM 2279 C CA . VAL A 1 305 ? -2.559 10.499 -14.945 1.00 94.00 305 VAL A CA 1
ATOM 2280 C C . VAL A 1 305 ? -3.563 9.363 -14.957 1.00 94.00 305 VAL A C 1
ATOM 2282 O O . VAL A 1 305 ? -3.241 8.248 -14.561 1.00 94.00 305 VAL A O 1
ATOM 2285 N N . THR A 1 306 ? -4.774 9.637 -15.441 1.00 97.06 306 THR A N 1
ATOM 2286 C CA . THR A 1 306 ? -5.782 8.596 -15.667 1.00 97.06 306 THR A CA 1
ATOM 2287 C C . THR A 1 306 ? -5.704 8.115 -17.108 1.00 97.06 306 THR A C 1
ATOM 2289 O O . THR A 1 306 ? -5.893 8.904 -18.032 1.00 97.06 306 THR A O 1
ATOM 2292 N N . THR A 1 307 ? -5.416 6.831 -17.311 1.00 98.12 307 THR A N 1
ATOM 2293 C CA . THR A 1 307 ? -5.266 6.244 -18.649 1.00 98.12 307 THR A CA 1
ATOM 2294 C C . THR A 1 307 ? -5.627 4.760 -18.658 1.00 98.12 307 THR A C 1
ATOM 2296 O O . THR A 1 307 ? -5.604 4.101 -17.619 1.00 98.12 307 THR A O 1
ATOM 2299 N N . SER A 1 308 ? -5.963 4.230 -19.833 1.00 97.94 308 SER A N 1
ATOM 2300 C CA . SER A 1 308 ? -6.201 2.800 -20.062 1.00 97.94 308 SER A CA 1
ATOM 2301 C C . SER A 1 308 ? -4.966 2.061 -20.572 1.00 97.94 308 SER A C 1
ATOM 2303 O O . SER A 1 308 ? -4.994 0.838 -20.665 1.00 97.94 308 SER A O 1
ATOM 2305 N N . LYS A 1 309 ? -3.913 2.783 -20.973 1.00 98.12 309 LYS A N 1
ATOM 2306 C CA . LYS A 1 309 ? -2.695 2.186 -21.522 1.00 98.12 309 LYS A CA 1
ATOM 2307 C C . LYS A 1 309 ? -1.511 3.139 -21.472 1.00 98.12 309 LYS A C 1
ATOM 2309 O O . LYS A 1 309 ? -1.665 4.358 -21.597 1.00 98.12 309 LYS A O 1
ATOM 2314 N N . ILE A 1 310 ? -0.327 2.558 -21.364 1.00 98.56 310 ILE A N 1
ATOM 2315 C CA . ILE A 1 310 ? 0.951 3.264 -21.448 1.00 98.56 310 ILE A CA 1
ATOM 2316 C C . ILE A 1 310 ? 1.786 2.693 -22.589 1.00 98.56 310 ILE A C 1
ATOM 2318 O O . ILE A 1 310 ? 1.555 1.569 -23.036 1.00 98.56 310 ILE A O 1
ATOM 2322 N N . ARG A 1 311 ? 2.766 3.459 -23.058 1.00 98.06 311 ARG A N 1
ATOM 2323 C CA . ARG A 1 311 ? 3.819 2.932 -23.920 1.00 98.06 311 ARG A CA 1
ATOM 2324 C C . ARG A 1 311 ? 5.167 3.533 -23.579 1.00 98.06 311 ARG A C 1
ATOM 2326 O O . ARG A 1 311 ? 5.259 4.666 -23.112 1.00 98.06 311 ARG A O 1
ATOM 2333 N N . LEU A 1 312 ? 6.190 2.769 -23.897 1.00 97.88 312 LEU A N 1
ATOM 2334 C CA . LEU A 1 312 ? 7.563 3.198 -24.011 1.00 97.88 312 LEU A CA 1
ATOM 2335 C C . LEU A 1 312 ? 7.843 3.471 -25.491 1.00 97.88 312 LEU A C 1
ATOM 2337 O O . LEU A 1 312 ? 7.597 2.595 -26.318 1.00 97.88 312 LEU A O 1
ATOM 2341 N N . LEU A 1 313 ? 8.310 4.670 -25.821 1.00 96.94 313 LEU A N 1
ATOM 2342 C CA . LEU A 1 313 ? 8.814 5.029 -27.146 1.00 96.94 313 LEU A CA 1
ATOM 2343 C C . LEU A 1 313 ? 10.331 5.156 -27.040 1.00 96.94 313 LEU A C 1
ATOM 2345 O O . LEU A 1 313 ? 10.817 6.035 -26.334 1.00 96.94 313 LEU A O 1
ATOM 2349 N N . ILE A 1 314 ? 11.067 4.247 -27.667 1.00 95.81 314 ILE A N 1
ATOM 2350 C CA . ILE A 1 314 ? 12.512 4.113 -27.476 1.00 95.81 314 ILE A CA 1
ATOM 2351 C C . ILE A 1 314 ? 13.216 4.835 -28.615 1.00 95.81 314 ILE A C 1
ATOM 2353 O O . ILE A 1 314 ? 12.975 4.524 -29.774 1.00 95.81 314 ILE A O 1
ATOM 2357 N N . HIS A 1 315 ? 14.091 5.774 -28.262 1.00 94.25 315 HIS A N 1
ATOM 2358 C CA . HIS A 1 315 ? 14.898 6.555 -29.203 1.00 94.25 315 HIS A CA 1
ATOM 2359 C C . HIS A 1 315 ? 16.354 6.094 -29.220 1.00 94.25 315 HIS A C 1
ATOM 2361 O O . HIS A 1 315 ? 17.026 6.236 -30.236 1.00 94.25 315 HIS A O 1
ATOM 2367 N N . ASP A 1 316 ? 16.851 5.566 -28.093 1.00 93.56 316 ASP A N 1
ATOM 2368 C CA . ASP A 1 316 ? 18.201 5.031 -27.969 1.00 93.56 316 ASP A CA 1
ATOM 2369 C C . ASP A 1 316 ? 18.334 3.904 -26.927 1.00 93.56 316 ASP A C 1
ATOM 2371 O O . ASP A 1 316 ? 17.697 3.910 -25.871 1.00 93.56 316 ASP A O 1
ATOM 2375 N N . SER A 1 317 ? 19.224 2.954 -27.195 1.00 92.31 317 SER A N 1
ATOM 2376 C CA . SER A 1 317 ? 19.621 1.859 -26.306 1.00 92.31 317 SER A CA 1
ATOM 2377 C C . SER A 1 317 ? 21.121 1.606 -26.442 1.00 92.31 317 SER A C 1
ATOM 2379 O O . SER A 1 317 ? 21.719 1.963 -27.448 1.00 92.31 317 SER A O 1
ATOM 2381 N N . GLN A 1 318 ? 21.767 0.997 -25.452 1.00 90.94 318 GLN A N 1
ATOM 2382 C CA . GLN A 1 318 ? 23.177 0.615 -25.571 1.00 90.94 318 GLN A CA 1
ATOM 2383 C C . GLN A 1 318 ? 23.317 -0.775 -26.217 1.00 90.94 318 GLN A C 1
ATOM 2385 O O . GLN A 1 318 ? 22.552 -1.670 -25.848 1.00 90.94 318 GLN A O 1
ATOM 2390 N N . PRO A 1 319 ? 24.297 -0.995 -27.122 1.00 90.44 319 PRO A N 1
ATOM 2391 C CA . PRO A 1 319 ? 25.276 -0.053 -27.694 1.00 90.44 319 PRO A CA 1
ATOM 2392 C C . PRO A 1 319 ? 24.846 0.596 -29.036 1.00 90.44 319 PRO A C 1
ATOM 2394 O O . PRO A 1 319 ? 25.664 0.693 -29.948 1.00 90.44 319 PRO A O 1
ATOM 2397 N N . HIS A 1 320 ? 23.602 1.060 -29.167 1.00 90.31 320 HIS A N 1
ATOM 2398 C CA . HIS A 1 320 ? 22.970 1.603 -30.385 1.00 90.31 320 HIS A CA 1
ATOM 2399 C C . HIS A 1 320 ? 22.517 0.539 -31.396 1.00 90.31 320 HIS A C 1
ATOM 2401 O O . HIS A 1 320 ? 22.729 0.683 -32.600 1.00 90.31 320 HIS A O 1
ATOM 2407 N N . ASP A 1 321 ? 21.912 -0.545 -30.906 1.00 89.50 321 ASP A N 1
ATOM 2408 C CA . ASP A 1 321 ? 21.451 -1.669 -31.727 1.00 89.50 321 ASP A CA 1
ATOM 2409 C C . ASP A 1 321 ? 19.959 -1.996 -31.532 1.00 89.50 321 ASP A C 1
ATOM 2411 O O . ASP A 1 321 ? 19.130 -1.546 -32.312 1.00 89.50 321 ASP A O 1
ATOM 2415 N N . TRP A 1 322 ? 19.623 -2.780 -30.510 1.00 91.69 322 TRP A N 1
ATOM 2416 C CA . TRP A 1 322 ? 18.304 -3.319 -30.222 1.00 91.69 322 TRP A CA 1
ATOM 2417 C C . TRP A 1 322 ? 17.720 -2.699 -28.958 1.00 91.69 322 TRP A C 1
ATOM 2419 O O . TRP A 1 322 ? 18.356 -2.652 -27.900 1.00 91.69 322 TRP A O 1
ATOM 2429 N N . SER A 1 323 ? 16.440 -2.374 -29.028 1.00 94.31 323 SER A N 1
ATOM 2430 C CA . SER A 1 323 ? 15.611 -2.029 -27.884 1.00 94.31 323 SER A CA 1
ATOM 2431 C C . SER A 1 323 ? 15.408 -3.253 -26.986 1.00 94.31 323 SER A C 1
ATOM 2433 O O . SER A 1 323 ? 14.996 -4.314 -27.454 1.00 94.31 323 SER A O 1
ATOM 2435 N N . ARG A 1 324 ? 15.698 -3.135 -25.683 1.00 94.75 324 ARG A N 1
ATOM 2436 C CA . ARG A 1 324 ? 15.625 -4.253 -24.723 1.00 94.75 324 ARG A CA 1
ATOM 2437 C C . ARG A 1 324 ? 14.948 -3.829 -23.426 1.00 94.75 324 ARG A C 1
ATOM 2439 O O . ARG A 1 324 ? 15.401 -2.895 -22.766 1.00 94.75 324 ARG A O 1
ATOM 2446 N N . VAL A 1 325 ? 13.900 -4.550 -23.040 1.00 97.50 325 VAL A N 1
ATOM 2447 C CA . VAL A 1 325 ? 13.106 -4.270 -21.836 1.00 97.50 325 VAL A CA 1
ATOM 2448 C C . VAL A 1 325 ? 12.852 -5.575 -21.098 1.00 97.50 325 VAL A C 1
ATOM 2450 O O . VAL A 1 325 ? 12.446 -6.560 -21.712 1.00 97.50 325 VAL A O 1
ATOM 2453 N N . THR A 1 326 ? 13.092 -5.593 -19.791 1.00 97.44 326 THR A N 1
ATOM 2454 C CA . THR A 1 326 ? 12.832 -6.770 -18.954 1.00 97.44 326 THR A CA 1
ATOM 2455 C C . THR A 1 326 ? 11.460 -6.704 -18.306 1.00 97.44 326 THR A C 1
ATOM 2457 O O . THR A 1 326 ? 10.777 -7.712 -18.298 1.00 97.44 326 THR A O 1
ATOM 2460 N N . GLU A 1 327 ? 11.020 -5.531 -17.841 1.00 97.50 327 GLU A N 1
ATOM 2461 C CA . GLU A 1 327 ? 9.713 -5.350 -17.199 1.00 97.50 327 GLU A CA 1
ATOM 2462 C C . GLU A 1 327 ? 9.252 -3.884 -17.302 1.00 97.50 327 GLU A C 1
ATOM 2464 O O . GLU A 1 327 ? 10.062 -2.953 -17.261 1.00 97.50 327 GLU A O 1
ATOM 2469 N N . ILE A 1 328 ? 7.942 -3.673 -17.416 1.00 97.75 328 ILE A N 1
ATOM 2470 C CA . ILE A 1 328 ? 7.267 -2.384 -17.272 1.00 97.75 328 ILE A CA 1
ATOM 2471 C C . ILE A 1 328 ? 6.159 -2.547 -16.240 1.00 97.75 328 ILE A C 1
ATOM 2473 O O . ILE A 1 328 ? 5.298 -3.416 -16.349 1.00 97.75 328 ILE A O 1
ATOM 2477 N N . GLU A 1 329 ? 6.140 -1.651 -15.263 1.00 96.19 329 GLU A N 1
ATOM 2478 C CA . GLU A 1 329 ? 5.119 -1.629 -14.225 1.00 96.19 329 GLU A CA 1
ATOM 2479 C C . GLU A 1 329 ? 4.402 -0.285 -14.215 1.00 96.19 329 GLU A C 1
ATOM 2481 O O . GLU A 1 329 ? 5.016 0.764 -14.411 1.00 96.19 329 GLU A O 1
ATOM 2486 N N . ALA A 1 330 ? 3.102 -0.314 -13.939 1.00 95.44 330 ALA A N 1
ATOM 2487 C CA . ALA A 1 330 ? 2.291 0.876 -13.737 1.00 95.44 330 ALA A CA 1
ATOM 2488 C C . ALA A 1 330 ? 1.442 0.668 -12.494 1.00 95.44 330 ALA A C 1
ATOM 2490 O O . ALA A 1 330 ? 0.689 -0.302 -12.418 1.00 95.44 330 ALA A O 1
ATOM 2491 N N . TRP A 1 331 ? 1.554 1.562 -11.525 1.00 91.81 331 TRP A N 1
ATOM 2492 C CA . TRP A 1 331 ? 0.948 1.395 -10.217 1.00 91.81 331 TRP A CA 1
ATOM 2493 C C . TRP A 1 331 ? -0.158 2.422 -9.976 1.00 91.81 331 TRP A C 1
ATOM 2495 O O . TRP A 1 331 ? -0.089 3.556 -10.458 1.00 91.81 331 TRP A O 1
ATOM 2505 N N . LYS A 1 332 ? -1.194 1.982 -9.256 1.00 87.88 332 LYS A N 1
ATOM 2506 C CA . LYS A 1 332 ? -2.270 2.803 -8.684 1.00 87.88 332 LYS A CA 1
ATOM 2507 C C . LYS A 1 332 ? -2.298 2.607 -7.176 1.00 87.88 332 LYS A C 1
ATOM 2509 O O . LYS A 1 332 ? -2.110 1.442 -6.755 1.00 87.88 332 LYS A O 1
#

Nearest PDB structures (foldseek):
  7d2a-assembly1_A  TM=7.954E-01  e=1.226E-06  Persicobacter sp. CCB-QB2
  5xnr-assembly1_A  TM=7.646E-01  e=5.216E-06  Persicobacter sp. CCB-QB2
  8ivq-assembly1_B  TM=7.292E-01  e=1.503E-05  Mus musculus
  7a0h-assembly1_B  TM=4.445E-01  e=3.330E+00  Plasmodium berghei ANKA
  7a0h-assembly1_A  TM=2.690E-01  e=8.749E-01  Plasmodium berghei ANKA

Organism: NCBI:txid1801756

Sequence (332 aa):
MTMIKINLQKNKVYPNREARRGFVLLFAVTISSIILAITLGVTDIALKEINFSTSAQNTNDAFFAADTGIECALVNDKSTSNSFQSGGSGQVQCLGGNINLTGSFPSWSFIVSGLGNMGVSCAKVNVVKDTTSNAPLTKTTITSEGYNIGDSSCNSSSQNRIERKLQVVYGAQTNVALATNGATASASSTGPGTFQPSYTINGERSGSPWGGVGGGWRDNTANFPPDDWLQVDFNASYTLNEINVFGVQDNYTAPSAPTLAMTSTLYGLKDFDIQYWNSSSWQNVSGGVITNNNRVWVQLTGINVTTSKIRLLIHDSQPHDWSRVTEIEAWK

InterPro domains:
  IPR008979 Galactose-binding-like domain superfamily [SSF49785] (182-321)

Mean predicted aligned error: 11.95 Å

Solvent-accessible surface area (backbone atoms only — not comparable to full-atom values): 17384 Å² total; per-residue (Å²): 136,86,83,81,84,84,84,83,79,83,80,83,80,75,82,80,76,78,87,84,84,71,61,68,64,57,52,51,52,54,50,54,50,51,52,49,53,52,51,55,53,54,50,52,53,52,54,50,51,53,52,51,52,51,52,53,50,38,48,49,25,2,40,52,17,8,49,55,33,42,52,37,53,50,51,32,52,70,39,97,74,36,31,84,42,81,89,33,79,50,42,39,72,44,99,92,42,79,40,66,50,45,74,54,74,53,40,37,32,40,70,47,52,61,27,50,98,81,40,32,5,10,12,48,28,38,39,36,46,43,60,83,68,65,74,90,46,53,27,34,40,41,38,8,43,3,18,31,48,26,44,87,85,52,48,69,91,58,89,88,58,40,78,29,78,46,76,49,75,47,58,71,61,46,51,45,33,25,40,94,61,52,16,50,45,44,56,72,52,57,26,86,86,40,22,41,45,58,19,21,17,66,83,41,51,41,12,68,46,56,83,32,78,52,8,10,24,30,41,64,54,73,48,72,75,40,92,40,35,44,34,37,40,35,72,54,72,43,56,32,38,34,40,39,42,22,19,34,44,66,52,42,93,72,54,58,86,78,44,81,85,37,64,20,85,52,34,10,44,24,22,34,35,36,29,34,40,75,89,83,51,81,41,72,41,90,87,24,75,43,68,83,43,42,38,20,40,47,78,46,70,84,47,86,47,69,28,41,33,39,32,42,42,39,53,38,22,29,85,58,36,44,55,38,37,5,24,44,44,32,25,65

Foldseek 3Di:
DDDDDDDDDDDDDDPDPPPPDDCVVVVVVVVVVVVVVVVVVVVVVVVVVVVVVVLVLQVVQQVQQQVQLQVQQVCCCPDPQNQQDAVGPQWTQGPNDIWGWDDGPQKIWTKAFLTDPRGFKIKIKMWGFDPPPDPDFTKIKIKIKIWSGADPVGDDPDPSIDIDMDMDIPSPKDFQLAVVQPKDKDKPAFAPDQQDLNLQRPSFQQLVQPRHHSSHTKGHFQDPQDQMKMKMFGPDKDFFFKKKWAFYAPPNNDTDDFDQPGFADAWGAAFKFKWFDPPPDTDGFVVRGGHRGGGRMDMDGRTGDIGRMIMIGGRATPPRTMDGTRYMTTID